Protein AF-A0A1G1WE30-F1 (afdb_monomer_lite)

Radius of gyration: 37.86 Å; chains: 1; bounding box: 96×53×121 Å

Secondary structure (DSSP, 8-state):
--------------------PPPP--------------PPPP------SS---TTS-TTSPPPGGG-S--HHHHHTHHHHHHHTT-GGGGGGGSTTHHHHHHHHHHHHHHHHHHHHS--S-HHHHHHHHHHHHHHHHHHHHHHHHHHHHHHHHHHHHHHHHHHHHHHHHHHHHHHHHHHHHHHHHHHH--

Organism: NCBI:txid1802597

Sequence (190 aa):
MPDENQPANPASAVPNLAPSTPPTGTAPPGGTNNPIAATPPPPTAVGGAQGNTSGQGSGAVVPEEVKGWSWGAFF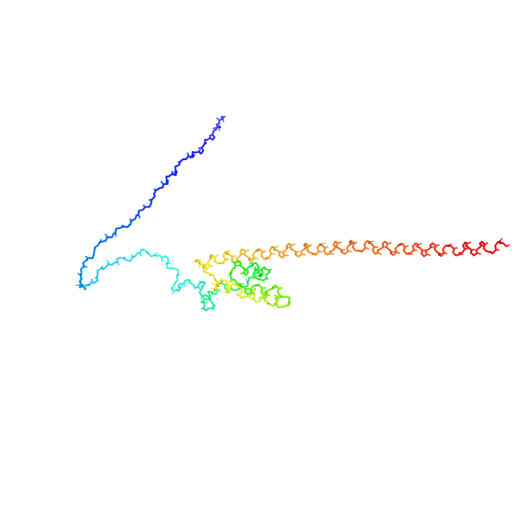LNWIWGIGNSVWVGLLALVPYVGFIMSIVLGIKGREWAWQAKHWESVEQFKKTQHKWDLWGIIVVLVLIPVTIAILIIIVIVAINPAQRIKEAQEREQQLEQQKEPSQVKFQFDE

Structure (mmCIF, N/CA/C/O backbone):
data_AF-A0A1G1WE30-F1
#
_entry.id   AF-A0A1G1WE30-F1
#
loop_
_atom_site.group_PDB
_atom_site.id
_atom_site.type_symbol
_atom_site.label_atom_id
_atom_site.label_alt_id
_atom_site.label_comp_id
_atom_site.label_asym_id
_atom_site.label_entity_id
_atom_site.label_seq_id
_atom_site.pdbx_PDB_ins_code
_atom_site.Cartn_x
_atom_site.Cartn_y
_atom_site.Cartn_z
_atom_site.occupancy
_atom_site.B_iso_or_equiv
_atom_site.auth_seq_id
_atom_site.auth_comp_id
_atom_site.auth_asym_id
_atom_site.auth_atom_id
_atom_site.pdbx_PDB_model_num
ATOM 1 N N . MET A 1 1 ? 41.633 41.175 17.913 1.00 49.69 1 MET A N 1
ATOM 2 C CA . MET A 1 1 ? 41.638 41.576 16.495 1.00 49.69 1 MET A CA 1
ATOM 3 C C . MET A 1 1 ? 40.242 41.322 15.952 1.00 49.69 1 MET A C 1
ATOM 5 O O . MET A 1 1 ? 39.818 40.174 16.034 1.00 49.69 1 MET A O 1
ATOM 9 N N . PRO A 1 2 ? 39.502 42.368 15.557 1.00 56.78 2 PRO A N 1
ATOM 10 C CA . PRO A 1 2 ? 38.210 42.256 14.891 1.00 56.78 2 PRO A CA 1
ATOM 11 C C . PRO A 1 2 ? 38.389 42.337 13.364 1.00 56.78 2 PRO A C 1
ATOM 13 O O . PRO A 1 2 ? 39.209 43.117 12.907 1.00 56.78 2 PRO A O 1
ATOM 16 N N . ASP A 1 3 ? 37.623 41.548 12.620 1.00 51.09 3 ASP A N 1
ATOM 17 C CA . ASP A 1 3 ? 37.300 41.703 11.188 1.00 51.09 3 ASP A CA 1
ATOM 18 C C . ASP A 1 3 ? 36.045 40.823 11.023 1.00 51.09 3 ASP A C 1
ATOM 20 O O . ASP A 1 3 ? 36.119 39.608 11.195 1.00 51.09 3 ASP A O 1
ATOM 24 N N . GLU A 1 4 ? 34.801 41.302 11.019 1.00 55.69 4 GLU A N 1
ATOM 25 C CA . GLU A 1 4 ? 34.129 42.321 10.201 1.00 55.69 4 GLU A CA 1
ATOM 26 C C . GLU A 1 4 ? 34.199 42.068 8.683 1.00 55.69 4 GLU A C 1
ATOM 28 O O . GLU A 1 4 ? 35.261 41.934 8.090 1.00 55.69 4 GLU A O 1
ATOM 33 N N . ASN A 1 5 ? 33.003 42.072 8.084 1.00 49.19 5 ASN A N 1
ATOM 34 C CA . ASN A 1 5 ? 32.673 42.173 6.662 1.00 49.19 5 ASN A CA 1
ATOM 35 C C . ASN A 1 5 ? 32.618 40.912 5.787 1.00 49.19 5 ASN A C 1
ATOM 37 O O . ASN A 1 5 ? 33.525 40.547 5.045 1.00 49.19 5 ASN A O 1
ATOM 41 N N . GLN A 1 6 ? 31.391 40.393 5.725 1.00 53.28 6 GLN A N 1
ATOM 42 C CA . GLN A 1 6 ? 30.741 39.974 4.485 1.00 53.28 6 GLN A CA 1
ATOM 43 C C . GLN A 1 6 ? 30.800 41.077 3.407 1.00 53.28 6 GLN A C 1
ATOM 45 O O . GLN A 1 6 ? 30.529 42.238 3.712 1.00 53.28 6 GLN A O 1
ATOM 50 N N . PRO A 1 7 ? 31.004 40.711 2.129 1.00 55.34 7 PRO A N 1
ATOM 51 C CA . PRO A 1 7 ? 30.379 41.465 1.048 1.00 55.34 7 PRO A CA 1
ATOM 52 C C . PRO A 1 7 ? 29.528 40.597 0.105 1.00 55.34 7 PRO A C 1
ATOM 54 O O . PRO A 1 7 ? 29.947 39.566 -0.410 1.00 55.34 7 PRO A O 1
ATOM 57 N N . ALA A 1 8 ? 28.299 41.082 -0.076 1.00 46.09 8 ALA A N 1
ATOM 58 C CA . ALA A 1 8 ? 27.585 41.303 -1.333 1.00 46.09 8 ALA A CA 1
ATOM 59 C C . ALA A 1 8 ? 27.737 40.306 -2.504 1.00 46.09 8 ALA A C 1
ATOM 61 O O . ALA A 1 8 ? 28.745 40.231 -3.199 1.00 46.09 8 ALA A O 1
ATOM 62 N N . ASN A 1 9 ? 26.599 39.684 -2.805 1.00 46.22 9 ASN A N 1
ATOM 63 C CA . ASN A 1 9 ? 26.192 39.157 -4.104 1.00 46.22 9 ASN A CA 1
ATOM 64 C C . ASN A 1 9 ? 25.980 40.305 -5.120 1.00 46.22 9 ASN A C 1
ATOM 66 O O . ASN A 1 9 ? 25.176 41.197 -4.830 1.00 46.22 9 ASN A O 1
ATOM 70 N N . PRO A 1 10 ? 26.610 40.292 -6.309 1.00 51.38 10 PRO A N 1
ATOM 71 C CA . PRO A 1 10 ? 26.196 41.136 -7.416 1.00 51.38 10 PRO A CA 1
ATOM 72 C C . PRO A 1 10 ? 25.234 40.387 -8.349 1.00 51.38 10 PRO A C 1
ATOM 74 O O . PRO A 1 10 ? 25.603 39.472 -9.085 1.00 51.38 10 PRO A O 1
ATOM 77 N N . ALA A 1 11 ? 23.990 40.860 -8.379 1.00 39.12 11 ALA A N 1
ATOM 78 C CA . ALA A 1 11 ? 23.148 40.738 -9.558 1.00 39.12 11 ALA A CA 1
ATOM 79 C C . ALA A 1 11 ? 23.849 41.397 -10.758 1.00 39.12 11 ALA A C 1
ATOM 81 O O . ALA A 1 11 ? 24.334 42.520 -10.618 1.00 39.12 11 ALA A O 1
ATOM 82 N N . SER A 1 12 ? 23.858 40.731 -11.920 1.00 38.88 12 SER A N 1
ATOM 83 C CA . SER A 1 12 ? 23.620 41.295 -13.268 1.00 38.88 12 SER A CA 1
ATOM 84 C C . SER A 1 12 ? 24.231 40.409 -14.355 1.00 38.88 12 SER A C 1
ATOM 86 O O . SER A 1 12 ? 25.433 40.178 -14.343 1.00 38.88 12 SER A O 1
ATOM 88 N N . ALA A 1 13 ? 23.395 39.984 -15.310 1.00 40.72 13 ALA A N 1
ATOM 89 C CA . ALA A 1 13 ? 23.650 39.951 -16.762 1.00 40.72 13 ALA A CA 1
ATOM 90 C C . ALA A 1 13 ? 22.966 38.743 -17.423 1.00 40.72 13 ALA A C 1
ATOM 92 O O . ALA A 1 13 ? 23.570 37.705 -17.675 1.00 40.72 13 ALA A O 1
ATOM 93 N N . VAL A 1 14 ? 21.687 38.919 -17.748 1.00 53.03 14 VAL A N 1
ATOM 94 C CA . VAL A 1 14 ? 21.029 38.180 -18.830 1.00 53.03 14 VAL A CA 1
ATOM 95 C C . VAL A 1 14 ? 21.075 39.081 -20.065 1.00 53.03 14 VAL A C 1
ATOM 97 O O . VAL A 1 14 ? 20.672 40.240 -19.954 1.00 53.03 14 VAL A O 1
ATOM 100 N N . PRO A 1 15 ? 21.496 38.581 -21.236 1.00 51.88 15 PRO A N 1
ATOM 101 C CA . PRO A 1 15 ? 21.022 39.124 -22.503 1.00 51.88 15 PRO A CA 1
ATOM 102 C C . PRO A 1 15 ? 20.099 38.121 -23.202 1.00 51.88 15 PRO A C 1
ATOM 104 O O . PRO A 1 15 ? 20.454 36.973 -23.452 1.00 51.88 15 PRO A O 1
ATOM 107 N N . ASN A 1 16 ? 18.895 38.599 -23.496 1.00 44.53 16 ASN A N 1
ATOM 108 C CA . ASN A 1 16 ? 17.895 37.994 -24.370 1.00 44.53 16 ASN A CA 1
ATOM 109 C C . ASN A 1 16 ? 18.149 38.411 -25.841 1.00 44.53 16 ASN A C 1
ATOM 111 O O . ASN A 1 16 ? 18.900 39.360 -26.067 1.00 44.53 16 ASN A O 1
ATOM 115 N N . LEU A 1 17 ? 17.381 37.816 -26.773 1.00 34.53 17 LEU A N 1
ATOM 116 C CA . LEU A 1 17 ? 17.154 38.159 -28.201 1.00 34.53 17 LEU A CA 1
ATOM 117 C C . LEU A 1 17 ? 18.109 37.461 -29.198 1.00 34.53 17 LEU A C 1
ATOM 119 O O . LEU A 1 17 ? 19.316 37.545 -29.039 1.00 34.53 17 LEU A O 1
ATOM 123 N N . ALA A 1 18 ? 17.714 36.826 -30.307 1.00 48.06 18 ALA A N 1
ATOM 124 C CA . ALA A 1 18 ? 16.450 36.433 -30.951 1.00 48.06 18 ALA A CA 1
ATOM 125 C C . ALA A 1 18 ? 16.842 35.537 -32.187 1.00 48.06 18 ALA A C 1
ATOM 127 O O . ALA A 1 18 ? 18.030 35.261 -32.357 1.00 48.06 18 ALA A O 1
ATOM 128 N N . PRO A 1 19 ? 15.912 35.051 -33.041 1.00 48.97 19 PRO A N 1
ATOM 129 C CA . PRO A 1 19 ? 16.082 33.860 -33.889 1.00 48.97 19 PRO A CA 1
ATOM 130 C C . PRO A 1 19 ? 16.682 34.146 -35.278 1.00 48.97 19 PRO A C 1
ATOM 132 O O . PRO A 1 19 ? 16.444 35.205 -35.855 1.00 48.97 19 PRO A O 1
ATOM 135 N N . SER A 1 20 ? 17.376 33.168 -35.870 1.00 42.25 20 SER A N 1
ATOM 136 C CA . SER A 1 20 ? 17.811 33.205 -37.273 1.00 42.25 20 SER A CA 1
ATOM 137 C C . SER A 1 20 ? 17.013 32.225 -38.146 1.00 42.25 20 SER A C 1
ATOM 139 O O . SER A 1 20 ? 16.908 31.031 -37.876 1.00 42.25 20 SER A O 1
ATOM 141 N N . THR A 1 21 ? 16.411 32.793 -39.188 1.00 42.59 21 THR A N 1
ATOM 142 C CA . THR A 1 21 ? 15.676 32.186 -40.307 1.00 42.59 21 THR A CA 1
ATOM 143 C C . THR A 1 21 ? 16.620 31.567 -41.365 1.00 42.59 21 THR A C 1
ATOM 145 O O . THR A 1 21 ? 17.837 31.742 -41.269 1.00 42.59 21 THR A O 1
ATOM 148 N N . PRO A 1 22 ? 16.097 30.811 -42.360 1.00 49.59 22 PRO A N 1
ATOM 149 C CA . PRO A 1 22 ? 16.873 29.886 -43.194 1.00 49.59 22 PRO A CA 1
ATOM 150 C C . PRO A 1 22 ? 17.348 30.511 -44.521 1.00 49.59 22 PRO A C 1
ATOM 152 O O . PRO A 1 22 ? 16.730 31.466 -44.994 1.00 49.59 22 PRO A O 1
ATOM 155 N N . PRO A 1 23 ? 18.353 29.928 -45.204 1.00 52.38 23 PRO A N 1
ATOM 156 C CA . PRO A 1 23 ? 18.589 30.200 -46.617 1.00 52.38 23 PRO A CA 1
ATOM 157 C C . PRO A 1 23 ? 17.986 29.120 -47.537 1.00 52.38 23 PRO A C 1
ATOM 159 O O . PRO A 1 23 ? 18.214 27.921 -47.377 1.00 52.38 23 PRO A O 1
ATOM 162 N N . THR A 1 24 ? 17.240 29.594 -48.536 1.00 35.09 24 THR A N 1
ATOM 163 C CA . THR A 1 24 ? 16.790 28.880 -49.742 1.00 35.09 24 THR A CA 1
ATOM 164 C C . THR A 1 24 ? 17.835 29.023 -50.856 1.00 35.09 24 THR A C 1
ATOM 166 O O . THR A 1 24 ? 18.375 30.109 -51.045 1.00 35.09 24 THR A O 1
ATOM 169 N N . GLY A 1 25 ? 18.018 27.963 -51.654 1.00 30.59 25 GLY A N 1
ATOM 170 C CA . GLY A 1 25 ? 18.814 27.931 -52.895 1.00 30.59 25 GLY A CA 1
ATOM 171 C C . GLY A 1 25 ? 20.186 27.295 -52.656 1.00 30.59 25 GLY A C 1
ATOM 172 O O . GLY A 1 25 ? 20.895 27.689 -51.746 1.00 30.59 25 GLY A O 1
ATOM 173 N N . THR A 1 26 ? 20.647 26.275 -53.376 1.00 33.12 26 THR A N 1
ATOM 174 C CA . THR A 1 26 ? 20.517 25.997 -54.813 1.00 33.12 26 THR A CA 1
ATOM 175 C C . THR A 1 26 ? 21.025 24.566 -55.050 1.00 33.12 26 THR A C 1
ATOM 177 O O . THR A 1 26 ? 22.031 24.175 -54.464 1.00 33.12 26 THR A O 1
ATOM 180 N N . ALA A 1 27 ? 20.354 23.786 -55.900 1.00 36.56 27 ALA A N 1
ATOM 181 C CA . ALA A 1 27 ? 20.846 22.490 -56.380 1.00 36.56 27 ALA A CA 1
ATOM 182 C C . ALA A 1 27 ? 21.929 22.661 -57.467 1.00 36.56 27 ALA A C 1
ATOM 184 O O . ALA A 1 27 ? 21.880 23.638 -58.217 1.00 36.56 27 ALA A O 1
ATOM 185 N N . PRO A 1 28 ? 22.854 21.693 -57.609 1.00 48.25 28 PRO A N 1
ATOM 186 C CA . PRO A 1 28 ? 23.215 21.191 -58.941 1.00 48.25 28 PRO A CA 1
ATOM 187 C C . PRO A 1 28 ? 23.350 19.645 -59.003 1.00 48.25 28 PRO A C 1
ATOM 189 O O . PRO A 1 28 ? 23.276 18.975 -57.972 1.00 48.25 28 PRO A O 1
ATOM 192 N N . PRO A 1 29 ? 23.467 19.059 -60.214 1.00 45.44 29 PRO A N 1
ATOM 193 C CA . PRO A 1 29 ? 23.069 17.680 -60.500 1.00 45.44 29 PRO A CA 1
ATOM 194 C C . PRO A 1 29 ? 24.234 16.680 -60.551 1.00 45.44 29 PRO A C 1
ATOM 196 O O . PRO A 1 29 ? 25.374 17.052 -60.802 1.00 45.44 29 PRO A O 1
ATOM 199 N N . GLY A 1 30 ? 23.887 15.389 -60.489 1.00 30.25 30 GLY A N 1
ATOM 200 C CA . GLY A 1 30 ? 24.631 14.323 -61.173 1.00 30.25 30 GLY A CA 1
ATOM 201 C C . GLY A 1 30 ? 25.736 13.658 -60.353 1.00 30.25 30 GLY A C 1
ATOM 202 O O . GLY A 1 30 ? 26.576 14.318 -59.758 1.00 30.25 30 GLY A O 1
ATOM 203 N N . GLY A 1 31 ? 25.703 12.324 -60.311 1.00 34.09 31 GLY A N 1
ATOM 204 C CA . GLY A 1 31 ? 26.545 11.492 -59.452 1.00 34.09 31 GLY A CA 1
ATOM 205 C C . GLY A 1 31 ? 27.959 11.228 -59.971 1.00 34.09 31 GLY A C 1
ATOM 206 O O . GLY A 1 31 ? 28.259 11.519 -61.119 1.00 34.09 31 GLY A O 1
ATOM 207 N N . THR A 1 32 ? 28.788 10.636 -59.100 1.00 34.97 32 THR A N 1
ATOM 208 C CA . THR A 1 32 ? 29.516 9.356 -59.282 1.00 34.97 32 THR A CA 1
ATOM 209 C C . THR A 1 32 ? 30.407 9.075 -58.053 1.00 34.97 32 THR A C 1
ATOM 211 O O . THR A 1 32 ? 31.310 9.844 -57.756 1.00 34.97 32 THR A O 1
ATOM 214 N N . ASN A 1 33 ? 30.128 7.967 -57.356 1.00 39.97 33 ASN A N 1
ATOM 215 C CA . ASN A 1 33 ? 31.036 6.960 -56.765 1.00 39.97 33 ASN A CA 1
ATOM 216 C C . ASN A 1 33 ? 32.385 7.376 -56.112 1.00 39.97 33 ASN A C 1
ATOM 218 O O . ASN A 1 33 ? 33.366 7.551 -56.829 1.00 39.97 33 ASN A O 1
ATOM 222 N N . ASN A 1 34 ? 32.477 7.359 -54.766 1.00 44.12 34 ASN A N 1
ATOM 223 C CA . ASN A 1 34 ? 33.332 6.463 -53.932 1.00 44.12 34 ASN A CA 1
ATOM 224 C C . ASN A 1 34 ? 33.546 6.979 -52.480 1.00 44.12 34 ASN A C 1
ATOM 226 O O . ASN A 1 34 ? 33.432 8.179 -52.239 1.00 44.12 34 ASN A O 1
ATOM 230 N N . PRO A 1 35 ? 33.838 6.093 -51.496 1.00 48.47 35 PRO A N 1
ATOM 231 C CA . PRO A 1 35 ? 33.763 6.398 -50.066 1.00 48.47 35 PRO A CA 1
ATOM 232 C C . PRO A 1 35 ? 35.094 6.932 -49.512 1.00 48.47 35 PRO A C 1
ATOM 234 O O . PRO A 1 35 ? 36.126 6.273 -49.625 1.00 48.47 35 PRO A O 1
ATOM 237 N N . ILE A 1 36 ? 35.076 8.099 -48.860 1.00 41.09 36 ILE A N 1
ATOM 238 C CA . ILE A 1 36 ? 36.234 8.646 -48.138 1.00 41.09 36 ILE A CA 1
ATOM 239 C C . ILE A 1 36 ? 35.800 9.024 -46.718 1.00 41.09 36 ILE A C 1
ATOM 241 O O . ILE A 1 36 ? 35.094 10.002 -46.502 1.00 41.09 36 ILE A O 1
ATOM 245 N N . ALA A 1 37 ? 36.210 8.168 -45.779 1.00 43.91 37 ALA A N 1
ATOM 246 C CA . ALA A 1 37 ? 36.494 8.420 -44.367 1.00 43.91 37 ALA A CA 1
ATOM 247 C C . ALA A 1 37 ? 35.715 9.556 -43.666 1.00 43.91 37 ALA A C 1
ATOM 249 O O . ALA A 1 37 ? 36.236 10.651 -43.462 1.00 43.91 37 ALA A O 1
ATOM 250 N N . ALA A 1 38 ? 34.515 9.243 -43.169 1.00 44.06 38 ALA A N 1
ATOM 251 C CA . ALA A 1 38 ? 33.970 9.937 -42.008 1.00 44.06 38 ALA A CA 1
ATOM 252 C C . ALA A 1 38 ? 34.582 9.300 -40.753 1.00 44.06 38 ALA A C 1
ATOM 254 O O . ALA A 1 38 ? 34.331 8.134 -40.445 1.00 44.06 38 ALA A O 1
ATOM 255 N N . THR A 1 39 ? 35.423 10.047 -40.044 1.00 44.53 39 THR A N 1
ATOM 256 C CA . THR A 1 39 ? 35.847 9.707 -38.682 1.00 44.53 39 THR A CA 1
ATOM 257 C C . THR A 1 39 ? 34.612 9.459 -37.810 1.00 44.53 39 THR A C 1
ATOM 259 O O . THR A 1 39 ? 33.710 10.303 -37.821 1.00 44.53 39 THR A O 1
ATOM 262 N N . PRO A 1 40 ? 34.530 8.345 -37.059 1.00 54.94 40 PRO A N 1
ATOM 263 C CA . PRO A 1 40 ? 33.407 8.127 -36.161 1.00 54.94 40 PRO A CA 1
ATOM 264 C C . PRO A 1 40 ? 33.403 9.201 -35.057 1.00 54.94 40 PRO A C 1
ATOM 266 O O . PRO A 1 40 ? 34.476 9.576 -34.573 1.00 54.94 40 PRO A O 1
ATOM 269 N N . PRO A 1 41 ? 32.226 9.710 -34.645 1.00 61.75 41 PRO A N 1
ATOM 270 C CA . PRO A 1 41 ? 32.118 10.547 -33.455 1.00 61.75 41 PRO A CA 1
ATOM 271 C C . PRO A 1 41 ? 32.636 9.785 -32.216 1.00 61.75 41 PRO A C 1
ATOM 273 O O . PRO A 1 41 ? 32.616 8.550 -32.204 1.00 61.75 41 PRO A O 1
ATOM 276 N N . PRO A 1 42 ? 33.118 10.494 -31.175 1.00 54.00 42 PRO A N 1
ATOM 277 C CA . PRO A 1 42 ? 33.690 9.879 -29.977 1.00 54.00 42 PRO A CA 1
ATOM 278 C C . PRO A 1 42 ? 32.700 8.895 -29.330 1.00 54.00 42 PRO A C 1
ATOM 280 O O . PRO A 1 42 ? 31.486 9.092 -29.445 1.00 54.00 42 PRO A O 1
ATOM 283 N N . PRO A 1 43 ? 33.188 7.836 -28.653 1.00 50.66 43 PRO A N 1
ATOM 284 C CA . PRO A 1 43 ? 32.352 6.748 -28.167 1.00 50.66 43 PRO A CA 1
ATOM 285 C C . PRO A 1 43 ? 31.352 7.279 -27.140 1.00 50.66 43 PRO A C 1
ATOM 287 O O . PRO A 1 43 ? 31.671 7.493 -25.972 1.00 50.66 43 PRO A O 1
ATOM 290 N N . THR A 1 44 ? 30.120 7.493 -27.593 1.00 47.56 44 THR A N 1
ATOM 291 C CA . THR A 1 44 ? 28.972 7.663 -26.711 1.00 47.56 44 THR A CA 1
ATOM 292 C C . THR A 1 44 ? 28.810 6.339 -25.981 1.00 47.56 44 THR A C 1
ATOM 294 O O . THR A 1 44 ? 28.574 5.318 -26.619 1.00 47.56 44 THR A O 1
ATOM 297 N N . ALA A 1 45 ? 29.070 6.378 -24.672 1.00 47.62 45 ALA A N 1
ATOM 298 C CA . ALA A 1 45 ? 28.897 5.329 -23.674 1.00 47.62 45 ALA A CA 1
ATOM 299 C C . ALA A 1 45 ? 28.363 3.994 -24.224 1.00 47.62 45 ALA A C 1
ATOM 301 O O . ALA A 1 45 ? 27.157 3.788 -24.354 1.00 47.62 45 ALA A O 1
ATOM 302 N N . VAL A 1 46 ? 29.280 3.064 -24.498 1.00 45.56 46 VAL A N 1
ATOM 303 C CA . VAL A 1 46 ? 28.944 1.659 -24.746 1.00 45.56 46 VAL A CA 1
ATOM 304 C C . VAL A 1 46 ? 28.527 1.040 -23.411 1.00 45.56 46 VAL A C 1
ATOM 306 O O . VAL A 1 46 ? 29.311 0.394 -22.722 1.00 45.56 46 VAL A O 1
ATOM 309 N N . GLY A 1 47 ? 27.282 1.284 -23.016 1.00 43.25 47 GLY A N 1
ATOM 310 C CA . GLY A 1 47 ? 26.590 0.528 -21.983 1.00 43.25 47 GLY A CA 1
ATOM 311 C C . GLY A 1 47 ? 25.921 -0.690 -22.609 1.00 43.25 47 GLY A C 1
ATOM 312 O O . GLY A 1 47 ? 24.734 -0.632 -22.888 1.00 43.25 47 GLY A O 1
ATOM 313 N N . GLY A 1 48 ? 26.686 -1.766 -22.827 1.00 40.41 48 GLY A N 1
ATOM 314 C CA . GLY A 1 48 ? 26.182 -3.109 -23.150 1.00 40.41 48 GLY A CA 1
ATOM 315 C C . GLY A 1 48 ? 25.561 -3.281 -24.545 1.00 40.41 48 GLY A C 1
ATOM 316 O O . GLY A 1 48 ? 24.730 -2.507 -24.996 1.00 40.41 48 GLY A O 1
ATOM 317 N N . ALA A 1 49 ? 25.925 -4.354 -25.244 1.00 44.44 49 ALA A N 1
ATOM 318 C CA . ALA A 1 49 ? 25.485 -4.666 -26.610 1.00 44.44 49 ALA A CA 1
ATOM 319 C C . ALA A 1 49 ? 23.999 -5.099 -26.752 1.00 44.44 49 ALA A C 1
ATOM 321 O O . ALA A 1 49 ? 23.639 -5.797 -27.696 1.00 44.44 49 ALA A O 1
ATOM 322 N N . GLN A 1 50 ? 23.124 -4.666 -25.843 1.00 54.28 50 GLN A N 1
ATOM 323 C CA . GLN A 1 50 ? 21.668 -4.671 -25.984 1.00 54.28 50 GLN A CA 1
ATOM 324 C C . GLN A 1 50 ? 21.176 -3.311 -25.490 1.00 54.28 50 GLN A C 1
ATOM 326 O O . GLN A 1 50 ? 21.311 -2.992 -24.312 1.00 54.28 50 GLN A O 1
ATOM 331 N N . GLY A 1 51 ? 20.658 -2.487 -26.402 1.00 73.56 51 GLY A N 1
ATOM 332 C CA . GLY A 1 51 ? 20.151 -1.159 -26.064 1.00 73.56 51 GLY A CA 1
ATOM 333 C C . GLY A 1 51 ? 19.071 -1.205 -24.979 1.00 73.56 51 GLY A C 1
ATOM 334 O O . GLY A 1 51 ? 18.417 -2.224 -24.766 1.00 73.56 51 GLY A O 1
ATOM 335 N N . ASN A 1 52 ? 18.882 -0.082 -24.292 1.00 86.44 52 ASN A N 1
ATOM 336 C CA . ASN A 1 52 ? 17.875 0.072 -23.250 1.00 86.44 52 ASN A CA 1
ATOM 337 C C . ASN A 1 52 ? 16.470 -0.331 -23.744 1.00 86.44 52 ASN A C 1
ATOM 339 O O . ASN A 1 52 ? 15.931 0.265 -24.676 1.00 86.44 52 ASN A O 1
ATOM 343 N N . THR A 1 53 ? 15.884 -1.343 -23.104 1.00 91.62 53 THR A N 1
ATOM 344 C CA . THR A 1 53 ? 14.600 -1.943 -23.497 1.00 91.62 53 THR A CA 1
ATOM 345 C C . THR A 1 53 ? 13.393 -1.357 -22.770 1.00 91.62 53 THR A C 1
ATOM 347 O O . THR A 1 53 ? 12.259 -1.756 -23.028 1.00 91.62 53 THR A O 1
ATOM 350 N N . SER A 1 54 ? 13.605 -0.427 -21.839 1.00 92.06 54 SER A N 1
ATOM 351 C CA . SER A 1 54 ? 12.513 0.159 -21.066 1.00 92.06 54 SER A CA 1
ATOM 352 C C . SER A 1 54 ? 11.513 0.915 -21.946 1.00 92.06 54 SER A C 1
ATOM 354 O O . SER A 1 54 ? 11.878 1.568 -22.927 1.00 92.06 54 SER A O 1
ATOM 356 N N . GLY A 1 55 ? 10.232 0.836 -21.588 1.00 91.62 55 GLY A N 1
ATOM 357 C CA . GLY A 1 55 ? 9.152 1.516 -22.305 1.00 91.62 55 GLY A CA 1
ATOM 358 C C . GLY A 1 55 ? 8.753 0.882 -23.642 1.00 91.62 55 GLY A C 1
ATOM 359 O O . GLY A 1 55 ? 7.905 1.437 -24.333 1.00 91.62 55 GLY A O 1
ATOM 360 N N . GLN A 1 56 ? 9.315 -0.272 -24.021 1.00 92.19 56 GLN A N 1
ATOM 361 C CA . GLN A 1 56 ? 8.969 -0.975 -25.269 1.00 92.19 56 GLN A CA 1
ATOM 362 C C . GLN A 1 56 ? 7.696 -1.844 -25.151 1.00 92.19 56 GLN A C 1
ATOM 364 O O . GLN A 1 56 ? 7.405 -2.659 -26.027 1.00 92.19 56 GLN A O 1
ATOM 369 N N . GLY A 1 57 ? 6.920 -1.685 -24.074 1.00 90.88 57 GLY A N 1
ATOM 370 C CA . GLY A 1 57 ? 5.691 -2.436 -23.829 1.00 90.88 57 GLY A CA 1
ATOM 371 C C . GLY A 1 57 ? 5.930 -3.850 -23.293 1.00 90.88 57 GLY A C 1
ATOM 372 O O . GLY A 1 57 ? 7.028 -4.212 -22.873 1.00 90.88 57 GLY A O 1
ATOM 373 N N . SER A 1 58 ? 4.881 -4.677 -23.288 1.00 87.00 58 SER A N 1
ATOM 374 C CA . SER A 1 58 ? 4.879 -5.995 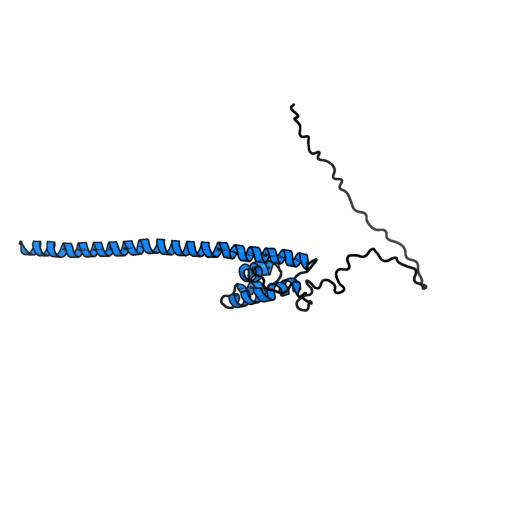-22.627 1.00 87.00 58 SER A CA 1
ATOM 375 C C . SER A 1 58 ? 5.860 -7.017 -23.216 1.00 87.00 58 SER A C 1
ATOM 377 O O . SER A 1 58 ? 6.182 -7.999 -22.552 1.00 87.00 58 SER A O 1
ATOM 379 N N . GLY A 1 59 ? 6.324 -6.800 -24.450 1.00 87.31 59 GLY A N 1
ATOM 380 C CA . GLY A 1 59 ? 7.329 -7.632 -25.117 1.00 87.31 59 GLY A CA 1
ATOM 381 C C . GLY A 1 59 ? 8.777 -7.243 -24.806 1.00 87.31 59 GLY A C 1
ATOM 382 O O . GLY A 1 59 ? 9.691 -7.906 -25.289 1.00 87.31 59 GLY A O 1
ATOM 383 N N . ALA A 1 60 ? 9.004 -6.181 -24.025 1.00 88.50 60 ALA A N 1
ATOM 384 C CA . ALA A 1 60 ? 10.351 -5.733 -23.709 1.00 88.50 60 ALA A CA 1
ATOM 385 C C . ALA A 1 60 ? 11.109 -6.777 -22.881 1.00 88.50 60 ALA A C 1
ATOM 387 O O . ALA A 1 60 ? 10.586 -7.318 -21.899 1.00 88.50 60 ALA A O 1
ATOM 388 N N . VAL A 1 61 ? 12.374 -7.002 -23.234 1.00 90.31 61 VAL A N 1
ATOM 389 C CA . VAL A 1 61 ? 13.281 -7.835 -22.439 1.00 90.31 61 VAL A CA 1
ATOM 390 C C . VAL A 1 61 ? 13.546 -7.128 -21.113 1.00 90.31 61 VAL A C 1
ATOM 392 O O . VAL A 1 61 ? 14.099 -6.031 -21.096 1.00 90.31 61 VAL A O 1
ATOM 395 N N . VAL A 1 62 ? 13.144 -7.739 -19.999 1.00 92.00 62 VAL A N 1
ATOM 396 C CA . VAL A 1 62 ? 13.342 -7.178 -18.655 1.00 92.00 62 VAL A CA 1
ATOM 397 C C . VAL A 1 62 ? 14.652 -7.713 -18.069 1.00 92.00 62 VAL A C 1
ATOM 399 O O . VAL A 1 62 ? 14.754 -8.931 -17.879 1.00 92.00 62 VAL A O 1
ATOM 402 N N . PRO A 1 63 ? 15.634 -6.847 -17.748 1.00 91.25 63 PRO A N 1
ATOM 403 C CA . PRO A 1 63 ? 16.865 -7.263 -17.082 1.00 91.25 63 PRO A CA 1
ATOM 404 C C . PRO A 1 63 ? 16.568 -7.959 -15.751 1.00 91.25 63 PRO A C 1
ATOM 406 O O . PRO A 1 63 ? 15.678 -7.539 -15.011 1.00 91.25 63 PRO A O 1
ATOM 409 N N . GLU A 1 64 ? 17.324 -9.000 -15.403 1.00 91.62 64 GLU A N 1
ATOM 410 C CA . GLU A 1 64 ? 17.094 -9.736 -14.150 1.00 91.62 64 GLU A CA 1
ATOM 411 C C . GLU A 1 64 ? 17.242 -8.851 -12.907 1.00 91.62 64 GLU A C 1
ATOM 413 O O . GLU A 1 64 ? 16.501 -9.014 -11.945 1.00 91.62 64 GLU A O 1
ATOM 418 N N . GLU A 1 65 ? 18.106 -7.836 -12.965 1.00 90.94 65 GLU A N 1
ATOM 419 C CA . GLU A 1 65 ? 18.319 -6.867 -11.884 1.00 90.94 65 GLU A CA 1
ATOM 420 C C . GLU A 1 65 ? 17.106 -5.981 -11.560 1.00 90.94 65 GLU A C 1
ATOM 422 O O . GLU A 1 65 ? 17.069 -5.339 -10.507 1.00 90.94 65 GLU A O 1
ATOM 427 N N . VAL A 1 66 ? 16.148 -5.887 -12.486 1.00 91.31 66 VAL A N 1
ATOM 428 C CA . VAL A 1 66 ? 14.908 -5.114 -12.327 1.00 91.31 66 VAL A CA 1
ATOM 429 C C . VAL A 1 66 ? 13.832 -5.951 -11.633 1.00 91.31 66 VAL A C 1
ATOM 431 O O . VAL A 1 66 ? 12.959 -5.404 -10.951 1.00 91.31 66 VAL A O 1
ATOM 434 N N . LYS A 1 67 ? 13.906 -7.277 -11.771 1.00 92.88 67 LYS A N 1
ATOM 435 C CA . LYS A 1 67 ? 12.934 -8.207 -11.200 1.00 92.88 67 LYS A CA 1
ATOM 436 C C . LYS A 1 67 ? 13.030 -8.234 -9.675 1.00 92.88 67 LYS A C 1
ATOM 438 O O . LYS A 1 67 ? 14.038 -7.871 -9.068 1.00 92.88 67 LYS A O 1
ATOM 443 N N . GLY A 1 68 ? 11.948 -8.679 -9.051 1.00 93.94 68 GLY A N 1
ATOM 444 C CA . GLY A 1 68 ? 11.857 -8.850 -7.608 1.00 93.94 68 GLY A CA 1
ATOM 445 C C . GLY A 1 68 ? 10.722 -8.052 -6.987 1.00 93.94 68 GLY A C 1
ATOM 446 O O . GLY A 1 68 ? 10.017 -7.292 -7.651 1.00 93.94 68 GLY A O 1
ATOM 447 N N . TRP A 1 69 ? 10.564 -8.255 -5.684 1.00 96.94 69 TRP A N 1
ATOM 448 C CA . TRP A 1 69 ? 9.441 -7.723 -4.930 1.00 96.94 69 TRP A CA 1
ATOM 449 C C . TRP A 1 69 ? 9.458 -6.191 -4.841 1.00 96.94 69 TRP A C 1
ATOM 451 O O . TRP A 1 69 ? 10.496 -5.603 -4.531 1.00 96.94 69 TRP A O 1
ATOM 461 N N . SER A 1 70 ? 8.303 -5.551 -5.050 1.00 97.38 70 SER A N 1
ATOM 462 C CA . SER A 1 70 ? 8.087 -4.131 -4.758 1.00 97.38 70 SER A CA 1
ATOM 463 C C . SER A 1 70 ? 7.097 -3.933 -3.617 1.00 97.38 70 SER A C 1
ATOM 465 O O . SER A 1 70 ? 5.892 -4.152 -3.747 1.00 97.38 70 SER A O 1
ATOM 467 N N . TRP A 1 71 ? 7.617 -3.413 -2.510 1.00 97.50 71 TRP A N 1
ATOM 468 C CA . TRP A 1 71 ? 6.820 -2.954 -1.378 1.00 97.50 71 TRP A CA 1
ATOM 469 C C . TRP A 1 71 ? 5.956 -1.747 -1.742 1.00 97.50 71 TRP A C 1
ATOM 471 O O . TRP A 1 71 ? 4.824 -1.641 -1.274 1.00 97.50 71 TRP A O 1
ATOM 481 N N . GLY A 1 72 ? 6.458 -0.871 -2.617 1.00 96.12 72 GLY A N 1
ATOM 482 C CA . GLY A 1 72 ? 5.704 0.268 -3.130 1.00 96.12 72 GLY A CA 1
ATOM 483 C C . GLY A 1 72 ? 4.488 -0.177 -3.939 1.00 96.12 72 GLY A C 1
ATOM 484 O O . GLY A 1 72 ? 3.378 0.271 -3.670 1.00 96.12 72 GLY A O 1
ATOM 485 N N . ALA A 1 73 ? 4.667 -1.110 -4.875 1.00 96.56 73 ALA A N 1
ATOM 486 C CA . ALA A 1 73 ? 3.575 -1.631 -5.694 1.00 96.56 73 ALA A CA 1
ATOM 487 C C . ALA A 1 73 ? 2.553 -2.442 -4.879 1.00 96.56 73 ALA A C 1
ATOM 489 O O . ALA A 1 73 ? 1.360 -2.387 -5.162 1.00 96.56 73 ALA A O 1
ATOM 490 N N . PHE A 1 74 ? 2.997 -3.167 -3.849 1.00 97.12 74 PHE A N 1
ATOM 491 C CA . PHE A 1 74 ? 2.108 -3.924 -2.970 1.00 97.12 74 PHE A CA 1
ATOM 492 C C . PHE A 1 74 ? 1.226 -3.000 -2.109 1.00 97.12 74 PHE A C 1
ATOM 494 O O . PHE A 1 74 ? -0.005 -3.074 -2.172 1.00 97.12 74 PHE A O 1
ATOM 501 N N . PHE A 1 75 ? 1.843 -2.092 -1.342 1.00 95.75 75 PHE A N 1
ATOM 502 C CA . PHE A 1 75 ? 1.140 -1.256 -0.362 1.00 95.75 75 PHE A CA 1
ATOM 503 C C . PHE A 1 75 ? 0.503 0.001 -0.957 1.00 95.75 75 PHE A C 1
ATOM 505 O O . PHE A 1 75 ? -0.574 0.404 -0.529 1.00 95.75 75 PHE A O 1
ATOM 512 N N . LEU A 1 76 ? 1.143 0.614 -1.955 1.00 95.00 76 LEU A N 1
ATOM 513 C CA . LEU A 1 76 ? 0.695 1.852 -2.601 1.00 95.00 76 LEU A CA 1
ATOM 514 C C . LEU A 1 76 ? 0.180 1.589 -4.022 1.00 95.00 76 LEU A C 1
ATOM 516 O O . LEU A 1 76 ? 0.274 2.461 -4.875 1.00 95.00 76 LEU A O 1
ATOM 520 N N . ASN A 1 77 ? -0.352 0.394 -4.275 1.00 95.44 77 ASN A N 1
ATOM 521 C CA . ASN A 1 77 ? -0.791 -0.136 -5.573 1.00 95.44 77 ASN A CA 1
ATOM 522 C C . ASN A 1 77 ? -1.349 0.889 -6.581 1.00 95.44 77 ASN A C 1
ATOM 524 O O . ASN A 1 77 ? -0.793 1.016 -7.673 1.00 95.44 77 ASN A O 1
ATOM 528 N N . TRP A 1 78 ? -2.398 1.645 -6.247 1.00 92.88 78 TRP A N 1
ATOM 529 C CA . TRP A 1 78 ? -2.986 2.618 -7.176 1.00 92.88 78 TRP A CA 1
ATOM 530 C C . TRP A 1 78 ? -2.112 3.872 -7.380 1.00 92.88 78 TRP A C 1
ATOM 532 O O . TRP A 1 78 ? -1.934 4.311 -8.516 1.00 92.88 78 TRP A O 1
ATOM 542 N N . ILE A 1 79 ? -1.503 4.417 -6.317 1.00 95.44 79 ILE A N 1
ATOM 543 C CA . ILE A 1 79 ? -0.617 5.601 -6.379 1.00 95.44 79 ILE A CA 1
ATOM 544 C C . ILE A 1 79 ? 0.655 5.270 -7.163 1.00 95.44 79 ILE A C 1
ATOM 546 O O . ILE A 1 79 ? 1.053 5.981 -8.086 1.00 95.44 79 ILE A O 1
ATOM 550 N N . TRP A 1 80 ? 1.282 4.157 -6.794 1.00 97.44 80 TRP A N 1
ATOM 551 C CA . TRP A 1 80 ? 2.456 3.608 -7.448 1.00 97.44 80 TRP A CA 1
ATOM 552 C C . TRP A 1 80 ? 2.149 3.278 -8.912 1.00 97.44 80 TRP A C 1
ATOM 554 O O . TRP A 1 80 ? 2.956 3.601 -9.784 1.00 97.44 80 TRP A O 1
ATOM 564 N N . GLY A 1 81 ? 0.972 2.706 -9.196 1.00 95.88 81 GLY A N 1
ATOM 565 C CA . GLY A 1 81 ? 0.518 2.386 -10.548 1.00 95.88 81 GLY A CA 1
ATOM 566 C C . GLY A 1 81 ? 0.451 3.621 -11.443 1.00 95.88 81 GLY A C 1
ATOM 567 O O . GLY A 1 81 ? 1.025 3.617 -12.529 1.00 95.88 81 GLY A O 1
ATOM 568 N N . ILE A 1 82 ? -0.146 4.714 -10.958 1.00 95.69 82 ILE A N 1
ATOM 569 C CA . ILE A 1 82 ? -0.177 5.998 -11.676 1.00 95.69 82 ILE A CA 1
ATOM 570 C C . ILE A 1 82 ? 1.249 6.524 -11.906 1.00 95.69 82 ILE A C 1
ATOM 572 O O . ILE A 1 82 ? 1.618 6.846 -13.035 1.00 95.69 82 ILE A O 1
ATOM 576 N N . GLY A 1 83 ? 2.087 6.550 -10.864 1.00 94.00 83 GLY A N 1
ATOM 577 C CA . GLY A 1 83 ? 3.461 7.063 -10.952 1.00 94.00 83 GLY A CA 1
ATOM 578 C C . GLY A 1 83 ? 4.387 6.271 -11.887 1.00 94.00 83 GLY A C 1
ATOM 579 O O . GLY A 1 83 ? 5.360 6.824 -12.405 1.00 94.00 83 GLY A O 1
ATOM 580 N N . ASN A 1 84 ? 4.080 4.994 -12.131 1.00 95.25 84 ASN A N 1
ATOM 581 C CA . ASN A 1 84 ? 4.870 4.090 -12.970 1.00 95.25 84 ASN A CA 1
ATOM 582 C C . ASN A 1 84 ? 4.170 3.703 -14.285 1.00 95.25 84 ASN A C 1
ATOM 584 O O . ASN A 1 84 ? 4.680 2.853 -15.007 1.00 95.25 84 ASN A O 1
ATOM 588 N N . SER A 1 85 ? 3.030 4.325 -14.617 1.00 94.94 85 SER A N 1
ATOM 589 C CA . SER A 1 85 ? 2.228 4.005 -15.817 1.00 94.94 85 SER A CA 1
ATOM 590 C C . SER A 1 85 ? 1.735 2.546 -15.876 1.00 94.94 85 SER A C 1
ATOM 592 O O . SER A 1 85 ? 1.507 1.989 -16.947 1.00 94.94 85 SER A O 1
ATOM 594 N N . VAL A 1 86 ? 1.525 1.929 -14.711 1.00 95.62 86 VAL A N 1
ATOM 595 C CA . VAL A 1 86 ? 1.008 0.565 -14.538 1.00 95.62 86 VAL A CA 1
ATOM 596 C C . VAL A 1 86 ? -0.465 0.641 -14.124 1.00 95.62 86 VAL A C 1
ATOM 598 O O . VAL A 1 86 ? -0.821 0.513 -12.953 1.00 95.62 86 VAL A O 1
ATOM 601 N N . TRP A 1 87 ? -1.345 0.866 -15.103 1.00 93.19 87 TRP A N 1
ATOM 602 C CA . TRP A 1 87 ? -2.783 1.112 -14.891 1.00 93.19 87 TRP A CA 1
ATOM 603 C C . TRP A 1 87 ? -3.548 -0.061 -14.281 1.00 93.19 87 TRP A C 1
ATOM 605 O O . TRP A 1 87 ? -4.552 0.143 -13.602 1.00 93.19 87 TRP A O 1
ATOM 615 N N . VAL A 1 88 ? -3.040 -1.285 -14.443 1.00 90.88 88 VAL A N 1
ATOM 616 C CA . VAL A 1 88 ? -3.577 -2.468 -13.755 1.00 90.88 88 VAL A CA 1
ATOM 617 C C . VAL A 1 88 ? -3.502 -2.321 -12.222 1.00 90.88 88 VAL A C 1
ATOM 619 O O . VAL A 1 88 ? -4.264 -2.961 -11.504 1.00 90.88 88 VAL A O 1
ATOM 622 N N . GLY A 1 89 ? -2.669 -1.398 -11.719 1.00 88.19 89 GLY A N 1
ATOM 623 C CA . GLY A 1 89 ? -2.647 -0.964 -10.323 1.00 88.19 89 GLY A CA 1
ATOM 624 C C . GLY A 1 89 ? -3.978 -0.421 -9.801 1.00 88.19 89 GLY A C 1
ATOM 625 O O . GLY A 1 89 ? -4.261 -0.551 -8.616 1.00 88.19 89 GLY A O 1
ATOM 626 N N . LEU A 1 90 ? -4.838 0.117 -10.671 1.00 90.38 90 LEU A N 1
ATOM 627 C CA . LEU A 1 90 ? -6.161 0.618 -10.285 1.00 90.38 90 LEU A CA 1
ATOM 628 C C . LEU A 1 90 ? -7.148 -0.505 -9.941 1.00 90.38 90 LEU A C 1
ATOM 630 O O . LEU A 1 90 ? -8.064 -0.284 -9.152 1.00 90.38 90 LEU A O 1
ATOM 634 N N . LEU A 1 91 ? -6.943 -1.725 -10.458 1.00 89.12 91 LEU A N 1
ATOM 635 C CA . LEU A 1 91 ? -7.765 -2.884 -10.083 1.00 89.12 91 LEU A CA 1
ATOM 636 C C . LEU A 1 91 ? -7.600 -3.257 -8.603 1.00 89.12 91 LEU A C 1
ATOM 638 O O . LEU A 1 91 ? -8.471 -3.921 -8.044 1.00 89.12 91 LEU A O 1
ATOM 642 N N . ALA A 1 92 ? -6.533 -2.783 -7.949 1.00 88.06 92 ALA A N 1
ATOM 643 C CA . ALA A 1 92 ? -6.339 -2.929 -6.512 1.00 88.06 92 ALA A CA 1
ATOM 644 C C . ALA A 1 92 ? -7.431 -2.244 -5.662 1.00 88.06 92 ALA A C 1
ATOM 646 O O . ALA A 1 92 ? -7.589 -2.578 -4.491 1.00 88.06 92 ALA A O 1
ATOM 647 N N . LEU A 1 93 ? -8.207 -1.320 -6.243 1.00 89.12 93 LEU A N 1
ATOM 648 C CA . LEU A 1 93 ? -9.313 -0.632 -5.566 1.00 89.12 93 LEU A CA 1
ATOM 649 C C . LEU A 1 93 ? -10.600 -1.469 -5.488 1.00 89.12 93 LEU A C 1
ATOM 651 O O . LEU A 1 93 ? -11.497 -1.144 -4.711 1.00 89.12 93 LEU A O 1
ATOM 655 N N . VAL A 1 94 ? -10.715 -2.537 -6.282 1.00 91.69 94 VAL A N 1
ATOM 656 C CA . VAL A 1 94 ? -11.882 -3.427 -6.254 1.00 91.69 94 VAL A CA 1
ATOM 657 C C . VAL A 1 94 ? -11.748 -4.384 -5.062 1.00 91.69 94 VAL A C 1
ATOM 659 O O . VAL A 1 94 ? -10.726 -5.059 -4.961 1.00 91.69 94 VAL A O 1
ATOM 662 N N . PRO A 1 95 ? -12.740 -4.509 -4.161 1.00 85.75 95 PRO A N 1
ATOM 663 C CA . PRO A 1 95 ? -12.656 -5.438 -3.033 1.00 85.75 95 PRO A CA 1
ATOM 664 C C . PRO A 1 95 ? -12.394 -6.886 -3.475 1.00 85.75 95 PRO A C 1
ATOM 666 O O . PRO A 1 95 ? -12.871 -7.312 -4.527 1.00 85.75 95 PRO A O 1
ATOM 669 N N . TYR A 1 96 ? -11.661 -7.649 -2.656 1.00 89.25 96 TYR A N 1
ATOM 670 C CA . TYR A 1 96 ? -11.227 -9.043 -2.889 1.00 89.25 96 TYR A CA 1
ATOM 671 C C . TYR A 1 96 ? -10.274 -9.243 -4.077 1.00 89.25 96 TYR A C 1
ATOM 673 O O . TYR A 1 96 ? -9.165 -9.745 -3.892 1.00 89.25 96 TYR A O 1
ATOM 681 N N . VAL A 1 97 ? -10.658 -8.792 -5.274 1.00 91.56 97 VAL A N 1
ATOM 682 C CA . VAL A 1 97 ? -9.792 -8.742 -6.463 1.00 91.56 97 VAL A CA 1
ATOM 683 C C . VAL A 1 97 ? -8.543 -7.932 -6.155 1.00 91.56 97 VAL A C 1
ATOM 685 O O . VAL A 1 97 ? -7.432 -8.326 -6.502 1.00 91.56 97 VAL A O 1
ATOM 688 N N . GLY A 1 98 ? -8.719 -6.828 -5.438 1.00 92.19 98 GLY A N 1
ATOM 689 C CA . GLY A 1 98 ? -7.658 -5.892 -5.162 1.00 92.19 98 GLY A CA 1
ATOM 690 C C . GLY A 1 98 ? -6.558 -6.472 -4.293 1.00 92.19 98 GLY A C 1
ATOM 691 O O . GLY A 1 98 ? -5.395 -6.229 -4.576 1.00 92.19 98 GLY A O 1
ATOM 692 N N . PHE A 1 99 ? -6.894 -7.336 -3.331 1.00 92.12 99 PHE A N 1
ATOM 693 C CA . PHE A 1 99 ? -5.895 -8.020 -2.509 1.00 92.12 99 PHE A CA 1
ATOM 694 C C . PHE A 1 99 ? -5.008 -8.954 -3.344 1.00 92.12 99 PHE A C 1
ATOM 696 O O . PHE A 1 99 ? -3.782 -8.916 -3.234 1.00 92.12 99 PHE A O 1
ATOM 703 N N . ILE A 1 100 ? -5.618 -9.749 -4.230 1.00 95.00 100 ILE A N 1
ATOM 704 C CA . ILE A 1 100 ? -4.880 -10.610 -5.166 1.00 95.00 100 ILE A CA 1
ATOM 705 C C . ILE A 1 100 ? -4.015 -9.741 -6.085 1.00 95.00 100 ILE A C 1
ATOM 707 O O . ILE A 1 100 ? -2.826 -10.008 -6.258 1.00 95.00 100 ILE A O 1
ATOM 711 N N . MET A 1 101 ? -4.583 -8.661 -6.623 1.00 95.50 101 MET A N 1
ATOM 712 C CA . MET A 1 101 ? -3.866 -7.733 -7.492 1.00 95.50 101 MET A CA 1
ATOM 713 C C . MET A 1 101 ? -2.704 -7.032 -6.788 1.00 95.50 101 MET A C 1
ATOM 715 O O . MET A 1 101 ? -1.656 -6.874 -7.405 1.00 95.50 101 MET A O 1
ATOM 719 N N . SER A 1 102 ? -2.829 -6.673 -5.509 1.00 94.69 102 SER A N 1
ATOM 720 C CA . SER A 1 102 ? -1.729 -6.118 -4.717 1.00 94.69 102 SER A CA 1
ATOM 721 C C . SER A 1 102 ? -0.559 -7.093 -4.656 1.00 94.69 102 SER A C 1
ATOM 723 O O . SER A 1 102 ? 0.574 -6.684 -4.892 1.00 94.69 102 SER A O 1
ATOM 725 N N . ILE A 1 103 ? -0.810 -8.386 -4.419 1.00 96.19 103 ILE A N 1
ATOM 726 C CA . ILE A 1 103 ? 0.244 -9.415 -4.413 1.00 96.19 103 ILE A CA 1
ATOM 727 C C . ILE A 1 103 ? 0.895 -9.526 -5.796 1.00 96.19 103 ILE A C 1
ATOM 729 O O . ILE A 1 103 ? 2.122 -9.526 -5.902 1.00 96.19 103 ILE A O 1
ATOM 733 N N . VAL A 1 104 ? 0.094 -9.573 -6.865 1.00 96.56 104 VAL A N 1
ATOM 734 C CA . VAL A 1 104 ? 0.609 -9.638 -8.242 1.00 96.56 104 VAL A CA 1
ATOM 735 C C . VAL A 1 104 ? 1.464 -8.412 -8.569 1.00 96.56 104 VAL A C 1
ATOM 737 O O . VAL A 1 104 ? 2.539 -8.561 -9.146 1.00 96.56 104 VAL A O 1
ATOM 740 N N . LEU A 1 105 ? 1.042 -7.215 -8.158 1.00 96.88 105 LEU A N 1
ATOM 741 C CA . LEU A 1 105 ? 1.823 -5.981 -8.277 1.00 96.88 105 LEU A CA 1
ATOM 742 C C . LEU A 1 105 ? 3.104 -6.037 -7.442 1.00 96.88 105 LEU A C 1
ATOM 744 O O . LEU A 1 105 ? 4.143 -5.578 -7.902 1.00 96.88 105 LEU A O 1
ATOM 748 N N . GLY A 1 106 ? 3.069 -6.644 -6.259 1.00 96.56 106 GLY A N 1
ATOM 749 C CA . GLY A 1 106 ? 4.265 -6.887 -5.461 1.00 96.56 106 GLY A CA 1
ATOM 750 C C . GLY A 1 106 ? 5.296 -7.732 -6.213 1.00 96.56 106 GLY A C 1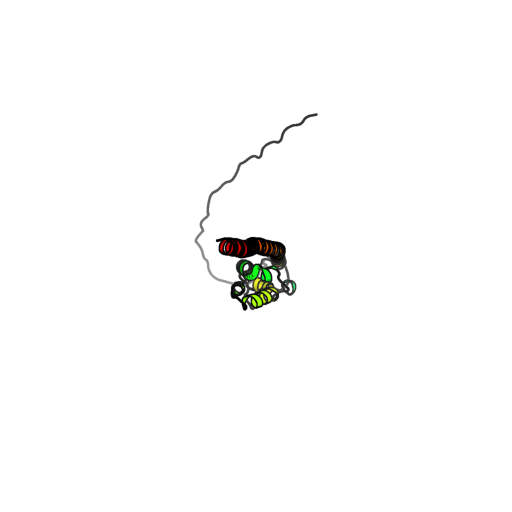
ATOM 751 O O . GLY A 1 106 ? 6.470 -7.380 -6.228 1.00 96.56 106 GLY A O 1
ATOM 752 N N . ILE A 1 107 ? 4.869 -8.796 -6.899 1.00 97.06 107 ILE A N 1
ATOM 753 C CA . ILE A 1 107 ? 5.768 -9.721 -7.614 1.00 97.06 107 ILE A CA 1
ATOM 754 C C . ILE A 1 107 ? 6.207 -9.168 -8.978 1.00 97.06 107 ILE A C 1
ATOM 756 O O . ILE A 1 107 ? 7.390 -9.197 -9.308 1.00 97.06 107 ILE A O 1
ATOM 760 N N . LYS A 1 108 ? 5.255 -8.695 -9.793 1.00 96.00 108 LYS A N 1
ATOM 761 C CA . LYS A 1 108 ? 5.464 -8.318 -11.204 1.00 96.00 108 LYS A CA 1
ATOM 762 C C . LYS A 1 108 ? 5.485 -6.815 -11.453 1.00 96.00 108 LYS A C 1
ATOM 764 O O . LYS A 1 108 ? 5.805 -6.396 -12.562 1.00 96.00 108 LYS A O 1
ATOM 769 N N . GLY A 1 109 ? 5.170 -5.991 -10.456 1.00 96.12 109 GLY A N 1
ATOM 770 C CA . GLY A 1 109 ? 5.046 -4.544 -10.624 1.00 96.12 109 GLY A CA 1
ATOM 771 C C . GLY A 1 109 ? 6.303 -3.923 -11.217 1.00 96.12 109 GLY A C 1
ATOM 772 O O . GLY A 1 109 ? 6.212 -3.193 -12.197 1.00 96.12 109 GLY A O 1
ATOM 773 N N . ARG A 1 110 ? 7.495 -4.272 -10.723 1.00 96.81 110 ARG A N 1
ATOM 774 C CA . ARG A 1 110 ? 8.745 -3.717 -11.272 1.00 96.81 110 ARG A CA 1
ATOM 775 C C . ARG A 1 110 ? 8.951 -4.052 -12.750 1.00 96.81 110 ARG A C 1
ATOM 777 O O . ARG A 1 110 ? 9.394 -3.192 -13.505 1.00 96.81 110 ARG A O 1
ATOM 784 N N . GLU A 1 111 ? 8.582 -5.259 -13.174 1.00 96.19 111 GLU A N 1
ATOM 785 C CA . GLU A 1 111 ? 8.640 -5.660 -14.584 1.00 96.19 111 GLU A CA 1
ATOM 786 C C . GLU A 1 111 ? 7.673 -4.821 -15.424 1.00 96.19 111 GLU A C 1
ATOM 788 O O . GLU A 1 111 ? 8.061 -4.259 -16.445 1.00 96.19 111 GLU A O 1
ATOM 793 N N . TRP A 1 112 ? 6.432 -4.668 -14.959 1.00 96.81 112 TRP A N 1
ATOM 794 C CA . TRP A 1 112 ? 5.437 -3.841 -15.638 1.00 96.81 112 TRP A CA 1
ATOM 795 C C . TRP A 1 112 ? 5.842 -2.367 -15.692 1.00 96.81 112 TRP A C 1
ATOM 797 O O . TRP A 1 112 ? 5.659 -1.729 -16.722 1.00 96.81 112 TRP A O 1
ATOM 807 N N . ALA A 1 113 ? 6.451 -1.831 -14.636 1.00 96.38 113 ALA A N 1
ATOM 808 C CA . ALA A 1 113 ? 6.952 -0.457 -14.596 1.00 96.38 113 ALA A CA 1
ATOM 809 C C . ALA A 1 113 ? 8.136 -0.231 -15.549 1.00 96.38 113 ALA A C 1
ATOM 811 O O . ALA A 1 113 ? 8.275 0.850 -16.125 1.00 96.38 113 ALA A O 1
ATOM 812 N N . TRP A 1 114 ? 8.990 -1.242 -15.729 1.00 96.62 114 TRP A N 1
ATOM 813 C CA . TRP A 1 114 ? 10.061 -1.216 -16.726 1.00 96.62 114 TRP A CA 1
ATOM 814 C C . TRP A 1 114 ? 9.506 -1.215 -18.150 1.00 96.62 114 TRP A C 1
ATOM 816 O O . TRP A 1 114 ? 9.964 -0.464 -19.006 1.00 96.62 114 TRP A O 1
ATOM 826 N N . GLN A 1 115 ? 8.492 -2.041 -18.397 1.00 95.69 115 GLN A N 1
ATOM 827 C CA . GLN A 1 115 ? 7.840 -2.178 -19.698 1.00 95.69 115 GLN A CA 1
ATOM 828 C C . GLN A 1 115 ? 6.992 -0.956 -20.075 1.00 95.69 115 GLN A C 1
ATOM 830 O O . GLN A 1 115 ? 6.922 -0.600 -21.249 1.00 95.69 115 GLN A O 1
ATOM 835 N N . ALA A 1 116 ? 6.354 -0.313 -19.094 1.00 94.44 116 ALA A N 1
ATOM 836 C CA . ALA A 1 116 ? 5.380 0.754 -19.317 1.00 94.44 116 ALA A CA 1
ATOM 837 C C . ALA A 1 116 ? 5.996 2.136 -19.572 1.00 94.44 116 ALA A C 1
ATOM 839 O O . ALA A 1 116 ? 5.354 2.981 -20.192 1.00 94.44 116 ALA A O 1
ATOM 840 N N . LYS A 1 117 ? 7.215 2.392 -19.086 1.00 92.50 117 LYS A N 1
ATOM 841 C CA . LYS A 1 117 ? 7.845 3.716 -19.137 1.00 92.50 117 LYS A CA 1
ATOM 842 C C . LYS A 1 117 ? 9.307 3.618 -19.558 1.00 92.50 117 LYS A C 1
ATOM 844 O O . LYS A 1 117 ? 10.005 2.700 -19.143 1.00 92.50 117 LYS A O 1
ATOM 849 N N . HIS A 1 118 ? 9.766 4.590 -20.344 1.00 94.00 118 HIS A N 1
ATOM 850 C CA . HIS A 1 118 ? 11.182 4.734 -20.666 1.00 94.00 118 HIS A CA 1
ATOM 851 C C . HIS A 1 118 ? 11.976 5.272 -19.463 1.00 94.00 118 HIS A C 1
ATOM 853 O O . HIS A 1 118 ? 11.566 6.235 -18.808 1.00 94.00 118 HIS A O 1
ATOM 859 N N . TRP A 1 119 ? 13.112 4.646 -19.184 1.00 93.44 119 TRP A N 1
ATOM 860 C CA . TRP A 1 119 ? 14.066 4.989 -18.130 1.00 93.44 119 TRP A CA 1
ATOM 861 C C . TRP A 1 119 ? 15.425 5.209 -18.776 1.00 93.44 119 TRP A C 1
ATOM 863 O O . TRP A 1 119 ? 15.756 4.475 -19.688 1.00 93.44 119 TRP A O 1
ATOM 873 N N . GLU A 1 120 ? 16.244 6.142 -18.300 1.00 91.56 120 GLU A N 1
ATOM 874 C CA . GLU A 1 120 ? 17.572 6.400 -18.887 1.00 91.56 120 GLU A CA 1
ATOM 875 C C . GLU A 1 120 ? 18.546 5.243 -18.614 1.00 91.56 120 GLU A C 1
ATOM 877 O O . GLU A 1 120 ? 19.399 4.906 -19.433 1.00 91.56 120 GLU A O 1
ATOM 882 N N . SER A 1 121 ? 18.407 4.596 -17.451 1.00 93.00 121 SER A N 1
ATOM 883 C CA . SER A 1 121 ? 19.227 3.451 -17.054 1.00 93.00 121 SER A CA 1
ATOM 884 C C . SER A 1 121 ? 18.534 2.556 -16.024 1.00 93.00 121 SER A C 1
ATOM 886 O O . SER A 1 121 ? 17.630 2.979 -15.294 1.00 93.00 121 SER A O 1
ATOM 888 N N . VAL A 1 122 ? 19.019 1.315 -15.902 1.00 93.56 122 VAL A N 1
ATOM 889 C CA . VAL A 1 122 ? 18.607 0.375 -14.841 1.00 93.56 122 VAL A CA 1
ATOM 890 C C . VAL A 1 122 ? 18.843 0.975 -13.450 1.00 93.56 122 VAL A C 1
ATOM 892 O O . VAL A 1 122 ? 18.035 0.800 -12.539 1.00 93.56 122 VAL A O 1
ATOM 895 N N . GLU A 1 123 ? 19.918 1.742 -13.275 1.00 94.38 123 GLU A N 1
ATOM 896 C CA . GLU A 1 123 ? 20.246 2.364 -11.995 1.00 94.38 123 GLU A CA 1
ATOM 897 C C . GLU A 1 123 ? 19.251 3.475 -11.621 1.00 94.38 123 GLU A C 1
ATOM 899 O O . GLU A 1 123 ? 18.803 3.547 -10.473 1.00 94.38 123 GLU A O 1
ATOM 904 N N . GLN A 1 124 ? 18.845 4.308 -12.589 1.00 94.94 124 GLN A N 1
ATOM 905 C CA . GLN A 1 124 ? 17.818 5.334 -12.382 1.00 94.94 124 GLN A CA 1
ATOM 906 C C . GLN A 1 124 ? 16.475 4.699 -11.990 1.00 94.94 124 GLN A C 1
ATOM 908 O O . GLN A 1 124 ? 15.800 5.176 -11.067 1.00 94.94 124 GLN A O 1
ATOM 913 N N . PHE A 1 125 ? 16.116 3.593 -12.646 1.00 95.50 125 PHE A N 1
ATOM 914 C CA . PHE A 1 125 ? 14.932 2.817 -12.303 1.00 95.50 125 PHE A CA 1
ATOM 915 C C . PHE A 1 125 ? 15.010 2.285 -10.868 1.00 95.50 125 PHE A C 1
ATOM 917 O O . PHE A 1 125 ? 14.117 2.554 -10.064 1.00 95.50 125 PHE A O 1
ATOM 924 N N . LYS A 1 126 ? 16.106 1.607 -10.501 1.00 95.75 126 LYS A N 1
ATOM 925 C CA . LYS A 1 126 ? 16.302 1.027 -9.159 1.00 95.75 126 LYS A CA 1
ATOM 926 C C . LYS A 1 126 ? 16.253 2.084 -8.059 1.00 95.75 126 LYS A C 1
ATOM 928 O O . LYS A 1 126 ? 15.589 1.871 -7.049 1.00 95.75 126 LYS A O 1
ATOM 933 N N . LYS A 1 127 ? 16.878 3.249 -8.266 1.00 96.62 127 LYS A N 1
ATOM 934 C CA . LYS A 1 127 ? 16.802 4.386 -7.328 1.00 96.62 127 LYS A CA 1
ATOM 935 C C . LYS A 1 127 ? 15.363 4.858 -7.123 1.00 96.62 127 LYS A C 1
ATOM 937 O O . LYS A 1 127 ? 14.973 5.177 -6.001 1.00 96.62 127 LYS A O 1
ATOM 942 N N . THR A 1 128 ? 14.566 4.887 -8.187 1.00 96.25 128 THR A N 1
ATOM 943 C CA . THR A 1 128 ? 13.155 5.282 -8.111 1.00 96.25 128 THR A CA 1
ATOM 944 C C . THR A 1 128 ? 12.310 4.217 -7.413 1.00 96.25 128 THR A C 1
ATOM 946 O O . THR A 1 128 ? 11.549 4.553 -6.508 1.00 96.25 128 THR A O 1
ATOM 949 N N . GLN A 1 129 ? 12.487 2.936 -7.755 1.00 96.94 129 GLN A N 1
ATOM 950 C CA . GLN A 1 129 ? 11.786 1.837 -7.081 1.00 96.94 129 GLN A CA 1
ATOM 951 C C . GLN A 1 129 ? 12.139 1.758 -5.594 1.00 96.94 129 GLN A C 1
ATOM 953 O O . GLN A 1 129 ? 11.252 1.566 -4.772 1.00 96.94 129 GLN A O 1
ATOM 958 N N . HIS A 1 130 ? 13.396 2.003 -5.221 1.00 96.81 130 HIS A N 1
ATOM 959 C CA . HIS A 1 130 ? 13.803 2.012 -3.818 1.00 96.81 130 HIS A CA 1
ATOM 960 C C . HIS A 1 130 ? 13.081 3.096 -3.006 1.00 96.81 130 HIS A C 1
ATOM 962 O O . HIS A 1 130 ? 12.642 2.838 -1.889 1.00 96.81 130 HIS A O 1
ATOM 968 N N . LYS A 1 131 ? 12.890 4.295 -3.577 1.00 97.62 131 LYS A N 1
ATOM 969 C CA . LYS A 1 131 ? 12.080 5.347 -2.940 1.00 97.62 131 LYS A CA 1
ATOM 970 C C . LYS A 1 131 ? 10.636 4.892 -2.761 1.00 97.62 131 LYS A C 1
ATOM 972 O O . LYS A 1 131 ? 10.078 5.072 -1.686 1.00 97.62 131 LYS A O 1
ATOM 977 N N . TRP A 1 132 ? 10.042 4.293 -3.791 1.00 97.81 132 TRP A N 1
ATOM 978 C CA . TRP A 1 132 ? 8.683 3.758 -3.713 1.00 97.81 132 TRP A CA 1
ATOM 979 C C . TRP A 1 132 ? 8.531 2.683 -2.641 1.00 97.81 132 TRP A C 1
ATOM 981 O O . TRP A 1 132 ? 7.559 2.707 -1.890 1.00 97.81 132 TRP A O 1
ATOM 991 N N . ASP A 1 133 ? 9.495 1.772 -2.541 1.00 97.62 133 ASP A N 1
ATOM 992 C CA . ASP A 1 133 ? 9.486 0.722 -1.529 1.00 97.62 133 ASP A CA 1
ATOM 993 C C . ASP 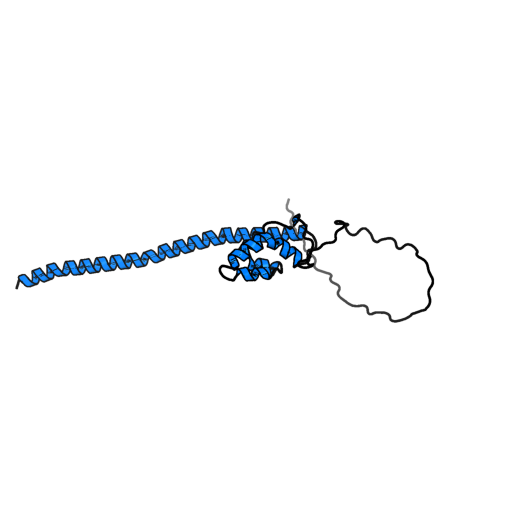A 1 133 ? 9.636 1.290 -0.120 1.00 97.62 133 ASP A C 1
ATOM 995 O O . ASP A 1 133 ? 8.891 0.900 0.777 1.00 97.62 133 ASP A O 1
ATOM 999 N N . LEU A 1 134 ? 10.538 2.258 0.060 1.00 97.50 134 LEU A N 1
ATOM 1000 C CA . LEU A 1 134 ? 10.714 2.958 1.327 1.00 97.50 134 LEU A CA 1
ATOM 1001 C C . LEU A 1 134 ? 9.418 3.655 1.759 1.00 97.50 134 LEU A C 1
ATOM 1003 O O . LEU A 1 134 ? 8.966 3.454 2.883 1.00 97.50 134 LEU A O 1
ATOM 1007 N N . TRP A 1 135 ? 8.789 4.429 0.869 1.00 96.81 135 TRP A N 1
ATOM 1008 C CA . TRP A 1 135 ? 7.518 5.095 1.165 1.00 96.81 135 TRP A CA 1
ATOM 1009 C C . TRP A 1 135 ? 6.395 4.099 1.454 1.00 96.81 135 TRP A C 1
ATOM 1011 O O . TRP A 1 135 ? 5.631 4.314 2.392 1.00 96.81 135 TRP A O 1
ATOM 1021 N N . GLY A 1 136 ? 6.315 2.996 0.703 1.00 95.62 136 GLY A N 1
ATOM 1022 C CA . GLY A 1 136 ? 5.339 1.935 0.954 1.00 95.62 136 GLY A CA 1
ATOM 1023 C C . GLY A 1 136 ? 5.469 1.351 2.359 1.00 95.62 136 GLY A C 1
ATOM 1024 O O . GLY A 1 136 ? 4.474 1.222 3.067 1.00 95.62 136 GLY A O 1
ATOM 1025 N N . ILE A 1 137 ? 6.698 1.078 2.800 1.00 97.44 137 ILE A N 1
ATOM 1026 C CA . ILE A 1 137 ? 6.973 0.574 4.150 1.00 97.44 137 ILE A CA 1
ATOM 1027 C C . ILE A 1 137 ? 6.652 1.635 5.212 1.00 97.44 137 ILE A C 1
ATOM 1029 O O . ILE A 1 137 ? 5.970 1.326 6.187 1.00 97.44 137 ILE A O 1
ATOM 1033 N N . ILE A 1 138 ? 7.098 2.883 5.028 1.00 97.50 138 ILE A N 1
ATOM 1034 C CA . ILE A 1 138 ? 6.857 3.978 5.983 1.00 97.50 138 ILE A CA 1
ATOM 1035 C C . ILE A 1 138 ? 5.358 4.186 6.206 1.00 97.50 138 ILE A C 1
ATOM 1037 O O . ILE A 1 138 ? 4.921 4.286 7.351 1.00 97.50 138 ILE A O 1
ATOM 1041 N N . VAL A 1 139 ? 4.562 4.218 5.133 1.00 96.00 139 VAL A N 1
ATOM 1042 C CA . VAL A 1 139 ? 3.109 4.398 5.235 1.00 96.00 139 VAL A CA 1
ATOM 1043 C C . VAL A 1 139 ? 2.490 3.297 6.086 1.00 96.00 139 VAL A C 1
ATOM 1045 O O . VAL A 1 139 ? 1.697 3.599 6.968 1.00 96.00 139 VAL A O 1
ATOM 1048 N N . VAL A 1 140 ? 2.879 2.038 5.890 1.00 95.19 140 VAL A N 1
ATOM 1049 C CA . VAL A 1 140 ? 2.360 0.914 6.683 1.00 95.19 140 VAL A CA 1
ATOM 1050 C C . VAL A 1 140 ? 2.782 1.013 8.147 1.00 95.19 140 VAL A C 1
ATOM 1052 O O . VAL A 1 140 ? 1.946 0.839 9.034 1.00 95.19 140 VAL A O 1
ATOM 1055 N N . LEU A 1 141 ? 4.052 1.339 8.404 1.00 97.19 141 LEU A N 1
ATOM 1056 C CA . LEU A 1 141 ? 4.593 1.480 9.757 1.00 97.19 141 LEU A CA 1
ATOM 1057 C C . LEU A 1 141 ? 3.948 2.621 10.549 1.00 97.19 141 LEU A C 1
ATOM 1059 O O . LEU A 1 141 ? 3.917 2.548 11.771 1.00 97.19 141 LEU A O 1
ATOM 1063 N N . VAL A 1 142 ? 3.429 3.653 9.882 1.00 97.44 142 VAL A N 1
ATOM 1064 C CA . VAL A 1 142 ? 2.715 4.761 10.534 1.00 97.44 142 VAL A CA 1
ATOM 1065 C C . VAL A 1 142 ? 1.212 4.496 10.598 1.00 97.44 142 VAL A C 1
ATOM 1067 O O . VAL A 1 142 ? 0.592 4.683 11.642 1.00 97.44 142 VAL A O 1
ATOM 1070 N N . LEU A 1 143 ? 0.608 4.043 9.500 1.00 95.94 143 LEU A N 1
ATOM 1071 C CA . LEU A 1 143 ? -0.841 3.915 9.383 1.00 95.94 143 LEU A CA 1
ATOM 1072 C C . LEU A 1 143 ? -1.388 2.803 10.280 1.00 95.94 143 LEU A C 1
ATOM 1074 O O . LEU A 1 143 ? -2.364 3.039 10.981 1.00 95.94 143 LEU A O 1
ATOM 1078 N N . ILE A 1 144 ? -0.749 1.627 10.318 1.00 96.12 144 ILE A N 1
ATOM 1079 C CA . ILE A 1 144 ? -1.205 0.506 11.155 1.00 96.12 144 ILE A CA 1
ATOM 1080 C C . ILE A 1 144 ? -1.307 0.894 12.641 1.00 96.12 144 ILE A C 1
ATOM 1082 O O . ILE A 1 144 ? -2.395 0.738 13.202 1.00 96.12 144 ILE A O 1
ATOM 1086 N N . PRO A 1 145 ? -0.253 1.407 13.310 1.00 97.75 145 PRO A N 1
ATOM 1087 C CA . PRO A 1 145 ? -0.358 1.746 14.727 1.00 97.75 145 PRO A CA 1
ATOM 1088 C C . PRO A 1 145 ? -1.343 2.886 14.981 1.00 97.75 145 PRO A C 1
ATOM 1090 O O . PRO A 1 145 ? -2.063 2.839 15.975 1.00 97.75 145 PRO A O 1
ATOM 1093 N N . VAL A 1 146 ? -1.439 3.872 14.081 1.00 98.06 146 VAL A N 1
ATOM 1094 C CA . VAL A 1 146 ? -2.434 4.950 14.193 1.00 98.06 146 VAL A CA 1
ATOM 1095 C C . VAL A 1 146 ? -3.853 4.390 14.107 1.00 98.06 146 VAL A C 1
ATOM 1097 O O . VAL A 1 146 ? -4.685 4.705 14.956 1.00 98.06 146 VAL A O 1
ATOM 1100 N N . THR A 1 147 ? -4.139 3.519 13.138 1.00 97.25 147 THR A N 1
ATOM 1101 C CA . THR A 1 147 ? -5.447 2.866 13.014 1.00 97.25 147 THR A CA 1
ATOM 1102 C C . THR A 1 147 ? -5.766 2.026 14.249 1.00 97.25 147 THR A C 1
ATOM 1104 O O . THR A 1 147 ? -6.867 2.139 14.781 1.00 97.25 147 THR A O 1
ATOM 1107 N N . ILE A 1 148 ? -4.813 1.239 14.757 1.00 97.94 148 ILE A N 1
ATOM 1108 C CA . ILE A 1 148 ? -4.999 0.448 15.984 1.00 97.94 148 ILE A CA 1
ATOM 1109 C C . ILE A 1 148 ? -5.291 1.361 17.182 1.00 97.94 148 ILE A C 1
ATOM 1111 O O . ILE A 1 148 ? -6.241 1.107 17.920 1.00 97.94 148 ILE A O 1
ATOM 1115 N N . ALA A 1 149 ? -4.530 2.443 17.360 1.00 97.81 149 ALA A N 1
ATOM 1116 C CA . ALA A 1 149 ? -4.742 3.396 18.446 1.00 97.81 149 ALA A CA 1
ATOM 1117 C C . ALA A 1 149 ? -6.136 4.040 18.378 1.00 97.81 149 ALA A C 1
ATOM 1119 O O . ALA A 1 149 ? -6.828 4.116 19.392 1.00 97.81 149 ALA A O 1
ATOM 1120 N N . ILE A 1 150 ? -6.585 4.439 17.185 1.00 97.75 150 ILE A N 1
ATOM 1121 C CA . ILE A 1 150 ? -7.931 4.986 16.972 1.00 97.75 150 ILE A CA 1
ATOM 1122 C C . ILE A 1 150 ? -9.004 3.949 17.320 1.00 97.75 150 ILE A C 1
ATOM 1124 O O . ILE A 1 150 ? -9.956 4.280 18.024 1.00 97.75 150 ILE A O 1
ATOM 1128 N N . LEU A 1 151 ? -8.852 2.694 16.883 1.00 97.06 151 LEU A N 1
ATOM 1129 C CA . LEU A 1 151 ? -9.802 1.627 17.213 1.00 97.06 151 LEU A CA 1
ATOM 1130 C C . LEU A 1 151 ? -9.882 1.387 18.727 1.00 97.06 151 LEU A C 1
ATOM 1132 O O . LEU A 1 151 ? -10.980 1.263 19.262 1.00 97.06 151 LEU A O 1
ATOM 1136 N N . ILE A 1 152 ? -8.746 1.395 19.431 1.00 96.19 152 ILE A N 1
ATOM 1137 C CA . ILE A 1 152 ? -8.707 1.281 20.896 1.00 96.19 152 ILE A CA 1
ATOM 1138 C C . ILE A 1 152 ? -9.449 2.453 21.552 1.00 96.19 152 ILE A C 1
ATOM 1140 O O . ILE A 1 152 ? -10.273 2.235 22.440 1.00 96.19 152 ILE A O 1
ATOM 1144 N N . ILE A 1 153 ? -9.209 3.688 21.098 1.00 95.69 153 ILE A N 1
ATOM 1145 C CA . ILE A 1 153 ? -9.895 4.880 21.618 1.00 95.69 153 ILE A CA 1
ATOM 1146 C C . ILE A 1 153 ? -11.409 4.775 21.399 1.00 95.69 153 ILE A C 1
ATOM 1148 O O . ILE A 1 153 ? -12.172 5.033 22.329 1.00 95.69 153 ILE A O 1
ATOM 1152 N N . ILE A 1 154 ? -11.855 4.352 20.211 1.00 94.50 154 ILE A N 1
ATOM 1153 C CA . ILE A 1 154 ? -13.280 4.147 19.906 1.00 94.50 154 ILE A CA 1
ATOM 1154 C C . ILE A 1 154 ? -13.899 3.134 20.873 1.00 94.50 154 ILE A C 1
ATOM 1156 O O . ILE A 1 154 ? -14.972 3.392 21.415 1.00 94.50 154 ILE A O 1
ATOM 1160 N N . VAL A 1 155 ? -13.220 2.012 21.133 1.00 93.88 155 VAL A N 1
ATOM 1161 C CA . VAL A 1 155 ? -13.694 0.985 22.073 1.00 93.88 155 VAL A CA 1
ATOM 1162 C C . VAL A 1 155 ? -13.821 1.552 23.490 1.00 93.88 155 VAL A C 1
ATOM 1164 O O . VAL A 1 155 ? -14.869 1.389 24.112 1.00 93.88 155 VAL A O 1
ATOM 1167 N N . ILE A 1 156 ? -12.807 2.269 23.988 1.00 92.19 156 ILE A N 1
ATOM 1168 C CA . ILE A 1 156 ? -12.835 2.889 25.326 1.00 92.19 156 ILE A CA 1
ATOM 1169 C C . ILE A 1 156 ? -14.000 3.883 25.441 1.00 92.19 156 ILE A C 1
ATOM 1171 O O . ILE A 1 156 ? -14.773 3.834 26.399 1.00 92.19 156 ILE A O 1
ATOM 1175 N N . VAL A 1 157 ? -14.163 4.765 24.450 1.00 90.62 157 VAL A N 1
ATOM 1176 C CA . VAL A 1 157 ? -15.233 5.772 24.444 1.00 90.62 157 VAL A CA 1
ATOM 1177 C C . VAL A 1 157 ? -16.615 5.124 24.346 1.00 90.62 157 VAL A C 1
ATOM 1179 O O . VAL A 1 157 ? -17.534 5.597 25.009 1.00 90.62 157 VAL A O 1
ATOM 1182 N N . ALA A 1 158 ? -16.778 4.042 23.579 1.00 87.56 158 ALA A N 1
ATOM 1183 C CA . ALA A 1 158 ? -18.050 3.331 23.438 1.00 87.56 158 ALA A CA 1
ATOM 1184 C C . ALA A 1 158 ? -18.456 2.545 24.700 1.00 87.56 158 ALA A C 1
ATOM 1186 O O . ALA A 1 158 ? -19.649 2.383 24.962 1.00 87.56 158 ALA A O 1
ATOM 1187 N N . ILE A 1 159 ? -17.493 2.093 25.512 1.00 81.44 159 ILE A N 1
ATOM 1188 C CA . ILE A 1 159 ? -17.776 1.414 26.786 1.00 81.44 159 ILE A CA 1
ATOM 1189 C C . ILE A 1 159 ? -18.371 2.396 27.808 1.00 81.44 159 ILE A C 1
ATOM 1191 O O . ILE A 1 159 ? -19.334 2.044 28.490 1.00 81.44 159 ILE A O 1
ATOM 1195 N N . ASN A 1 160 ? -17.874 3.636 27.879 1.00 80.19 160 ASN A N 1
ATOM 1196 C CA . ASN A 1 160 ? -18.326 4.635 28.858 1.00 80.19 160 ASN A CA 1
ATOM 1197 C C . ASN A 1 160 ? -19.862 4.854 28.912 1.00 80.19 160 ASN A C 1
ATOM 1199 O O . ASN A 1 160 ? -20.423 4.770 30.006 1.00 80.19 160 ASN A O 1
ATOM 1203 N N . PRO A 1 161 ? -20.596 5.120 27.809 1.00 81.50 161 PRO A N 1
ATOM 1204 C CA . PRO A 1 161 ? -22.049 5.302 27.859 1.00 81.50 161 PRO A CA 1
ATOM 1205 C C . PRO A 1 161 ? -22.804 4.008 28.187 1.00 81.50 161 PRO A C 1
ATOM 1207 O O . PRO A 1 161 ? -23.807 4.063 28.894 1.00 81.50 161 PRO A O 1
ATOM 1210 N N . ALA A 1 162 ? -22.320 2.845 27.740 1.00 79.06 162 ALA A N 1
ATOM 1211 C CA . ALA A 1 162 ? -22.960 1.564 28.032 1.00 79.06 162 ALA A CA 1
ATOM 1212 C C . ALA A 1 162 ? -22.910 1.219 29.530 1.00 79.06 162 ALA A C 1
ATOM 1214 O O . ALA A 1 162 ? -23.895 0.723 30.073 1.00 79.06 162 ALA A O 1
ATOM 1215 N N . GLN A 1 163 ? -21.798 1.521 30.211 1.00 81.19 163 GLN A N 1
ATOM 1216 C CA . GLN A 1 163 ? -21.694 1.353 31.666 1.00 81.19 163 GLN A CA 1
ATOM 1217 C C . GLN A 1 163 ? -22.649 2.303 32.401 1.00 81.19 163 GLN A C 1
ATOM 1219 O O . GLN A 1 163 ? -23.407 1.867 33.260 1.00 81.19 163 GLN A O 1
ATOM 1224 N N . ARG A 1 164 ? -22.709 3.579 31.992 1.00 83.88 164 ARG A N 1
ATOM 1225 C CA . ARG A 1 164 ? -23.607 4.572 32.611 1.00 83.88 164 ARG A CA 1
ATOM 1226 C C . ARG A 1 164 ? -25.088 4.217 32.482 1.00 83.88 164 ARG A C 1
ATOM 1228 O O . ARG A 1 164 ? -25.856 4.531 33.386 1.00 83.88 164 ARG A O 1
ATOM 1235 N N . ILE A 1 165 ? -25.493 3.590 31.376 1.00 87.81 165 ILE A N 1
ATOM 1236 C CA . ILE A 1 165 ? -26.872 3.116 31.187 1.00 87.81 165 ILE A CA 1
ATOM 1237 C C . ILE A 1 165 ? -27.170 1.954 32.140 1.00 87.81 165 ILE A C 1
ATOM 1239 O O . ILE A 1 165 ? -28.213 1.968 32.784 1.00 87.81 165 ILE A O 1
ATOM 1243 N N . LYS A 1 166 ? -26.244 0.998 32.292 1.00 89.44 166 LYS A N 1
ATOM 1244 C CA . LYS A 1 166 ? -26.403 -0.110 33.248 1.00 89.44 166 LYS A CA 1
ATOM 1245 C C . LYS A 1 166 ? -26.513 0.393 34.685 1.00 89.44 166 LYS A C 1
ATOM 1247 O O . LYS A 1 166 ? -27.470 0.058 35.369 1.00 89.44 166 LYS A O 1
ATOM 1252 N N . GLU A 1 167 ? -25.606 1.276 35.099 1.00 91.81 167 GLU A N 1
ATOM 1253 C CA . GLU A 1 167 ? -25.654 1.904 36.425 1.00 91.81 167 GLU A CA 1
ATOM 1254 C C . GLU A 1 167 ? -26.956 2.692 36.648 1.00 91.81 167 GLU A C 1
ATOM 1256 O O . GLU A 1 167 ? -27.492 2.712 37.754 1.00 91.81 167 GLU A O 1
ATOM 1261 N N . ALA A 1 168 ? -27.476 3.371 35.618 1.00 92.19 168 ALA A N 1
ATOM 1262 C CA . ALA A 1 168 ? -28.746 4.089 35.716 1.00 92.19 168 ALA A CA 1
ATOM 1263 C C . AL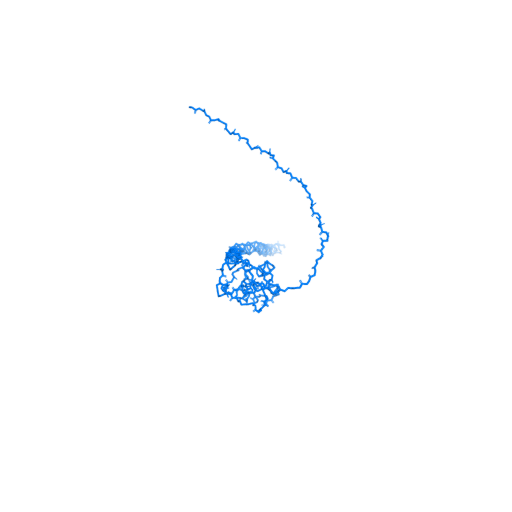A A 1 168 ? -29.930 3.133 35.918 1.00 92.19 168 ALA A C 1
ATOM 1265 O O . ALA A 1 168 ? -30.755 3.387 36.792 1.00 92.19 168 ALA A O 1
ATOM 1266 N N . GLN A 1 169 ? -29.970 2.019 35.183 1.00 94.62 169 GLN A N 1
ATOM 1267 C CA . GLN A 1 169 ? -31.007 0.994 35.325 1.00 94.62 169 GLN A CA 1
ATOM 1268 C C . GLN A 1 169 ? -30.956 0.307 36.693 1.00 94.62 169 GLN A C 1
ATOM 1270 O O . GLN A 1 169 ? -31.990 0.133 37.331 1.00 94.62 169 GLN A O 1
ATOM 1275 N N . GLU A 1 170 ? -29.761 -0.043 37.174 1.00 95.88 170 GLU A N 1
ATOM 1276 C CA . GLU A 1 170 ? -29.580 -0.633 38.504 1.00 95.88 170 GLU A CA 1
ATOM 1277 C C . GLU A 1 170 ? -30.061 0.316 39.608 1.00 95.88 170 GLU A C 1
ATOM 1279 O O . GLU A 1 170 ? -30.726 -0.116 40.548 1.00 95.88 170 GLU A O 1
ATOM 1284 N N . ARG A 1 171 ? -29.786 1.623 39.482 1.00 94.31 171 ARG A N 1
ATOM 1285 C CA . ARG A 1 171 ? -30.314 2.627 40.416 1.00 94.31 171 ARG A CA 1
ATOM 1286 C C . ARG A 1 171 ? -31.837 2.716 40.368 1.00 94.31 171 ARG A C 1
ATOM 1288 O O . ARG A 1 171 ? -32.453 2.787 41.424 1.00 94.31 171 ARG A O 1
ATOM 1295 N N . GLU A 1 172 ? -32.450 2.720 39.186 1.00 94.75 172 GLU A N 1
ATOM 1296 C CA . GLU A 1 172 ? -33.915 2.759 39.057 1.00 94.75 172 GLU A CA 1
ATOM 1297 C C . GLU A 1 172 ? -34.573 1.527 39.692 1.00 94.75 172 GLU A C 1
ATOM 1299 O O . GLU A 1 172 ? -35.497 1.681 40.489 1.00 94.75 172 GLU A O 1
ATOM 1304 N N . GLN A 1 173 ? -34.033 0.329 39.451 1.00 94.69 173 GLN A N 1
ATOM 1305 C CA . GLN A 1 173 ? -34.512 -0.906 40.080 1.00 94.69 173 GLN A CA 1
ATOM 1306 C C . GLN A 1 173 ? -34.389 -0.866 41.608 1.00 94.69 173 GLN A C 1
ATOM 1308 O O . GLN A 1 173 ? -35.324 -1.237 42.314 1.00 94.69 173 GLN A O 1
ATOM 1313 N N . GLN A 1 174 ? -33.265 -0.372 42.136 1.00 94.12 174 GLN A N 1
ATOM 1314 C CA . GLN A 1 174 ? -33.086 -0.198 43.581 1.00 94.12 174 GLN A CA 1
ATOM 1315 C C . GLN A 1 174 ? -34.097 0.795 44.168 1.00 94.12 174 GLN A C 1
ATOM 1317 O O . GLN A 1 174 ? -34.626 0.562 45.253 1.00 94.12 174 GLN A O 1
ATOM 1322 N N . LEU A 1 175 ? -34.398 1.888 43.456 1.00 93.69 175 LEU A N 1
ATOM 1323 C CA . LEU A 1 175 ? -35.393 2.873 43.884 1.00 93.69 175 LEU A CA 1
ATOM 1324 C C . LEU A 1 175 ? -36.814 2.294 43.889 1.00 93.69 175 LEU A C 1
ATOM 1326 O O . LEU A 1 175 ? -37.579 2.580 44.807 1.00 93.69 175 LEU A O 1
ATOM 1330 N N . GLU A 1 176 ? -37.185 1.493 42.890 1.00 93.31 176 GLU A N 1
ATOM 1331 C CA . GLU A 1 176 ? -38.486 0.810 42.846 1.00 93.31 176 GLU A CA 1
ATOM 1332 C C . GLU A 1 176 ? -38.620 -0.217 43.972 1.00 93.31 176 GLU A C 1
ATOM 1334 O O . GLU A 1 176 ? -39.604 -0.204 44.715 1.00 93.31 176 GLU A O 1
ATOM 1339 N N . GLN A 1 177 ? -37.584 -1.031 44.171 1.00 91.69 177 GLN A N 1
ATOM 1340 C CA . GLN A 1 177 ? -37.543 -2.044 45.220 1.00 91.69 177 GLN A CA 1
ATOM 1341 C C . GLN A 1 177 ? -37.520 -1.429 46.627 1.00 91.69 177 GLN A C 1
ATOM 1343 O O . GLN A 1 177 ? -38.010 -2.035 47.573 1.00 91.69 177 GLN A O 1
ATOM 1348 N N . GLN A 1 178 ? -36.993 -0.211 46.780 1.00 90.12 178 GLN A N 1
ATOM 1349 C CA . GLN A 1 178 ? -37.062 0.542 48.032 1.00 90.12 178 GLN A CA 1
ATOM 1350 C C . GLN A 1 178 ? -38.452 1.153 48.275 1.00 90.12 178 GLN A C 1
ATOM 1352 O O . GLN A 1 178 ? -38.872 1.267 49.427 1.00 90.12 178 GLN A O 1
ATOM 1357 N N . LYS A 1 179 ? -39.187 1.527 47.219 1.00 87.69 179 LYS A N 1
ATOM 1358 C CA . LYS A 1 179 ? -40.543 2.087 47.339 1.00 87.69 179 LYS A CA 1
ATOM 1359 C C . LYS A 1 179 ? -41.571 1.048 47.790 1.00 87.69 179 LYS A C 1
ATOM 1361 O O . LYS A 1 179 ? -42.412 1.390 48.617 1.00 87.69 179 LYS A O 1
ATOM 1366 N N . GLU A 1 180 ? -41.504 -0.193 47.302 1.00 85.44 180 GLU A N 1
ATOM 1367 C CA . GLU A 1 180 ? -42.436 -1.273 47.684 1.00 85.44 180 GLU A CA 1
ATOM 1368 C C . GLU A 1 180 ? -42.592 -1.471 49.208 1.00 85.44 180 GLU A C 1
ATOM 1370 O O . GLU A 1 180 ? -43.707 -1.333 49.708 1.00 85.44 180 GLU A O 1
ATOM 1375 N N . PRO A 1 181 ? -41.534 -1.738 49.996 1.00 76.31 181 PRO A N 1
ATOM 1376 C CA . PRO A 1 181 ? -41.665 -2.003 51.428 1.00 76.31 181 PRO A CA 1
ATOM 1377 C C . PRO A 1 181 ? -42.129 -0.777 52.225 1.00 76.31 181 PRO A C 1
ATOM 1379 O O . PRO A 1 181 ? -42.803 -0.933 53.243 1.00 76.31 181 PRO A O 1
ATOM 1382 N N . SER A 1 182 ? -41.803 0.443 51.779 1.00 71.81 182 SER A N 1
ATOM 1383 C CA . SER A 1 182 ? -42.301 1.674 52.404 1.00 71.81 182 SER A CA 1
ATOM 1384 C C . SER A 1 182 ? -43.791 1.893 52.143 1.00 71.81 182 SER A C 1
ATOM 1386 O O . SER A 1 182 ? -44.511 2.249 53.071 1.00 71.81 182 SER A O 1
ATOM 1388 N N . GLN A 1 183 ? -44.260 1.643 50.916 1.00 69.12 183 GLN A N 1
ATOM 1389 C CA . GLN A 1 183 ? -45.680 1.743 50.557 1.00 69.12 183 GLN A CA 1
ATOM 1390 C C . GLN A 1 183 ? -46.514 0.665 51.254 1.00 69.12 183 GLN A C 1
ATOM 1392 O O . GLN A 1 183 ? -47.561 0.957 51.819 1.00 69.12 183 GLN A O 1
ATOM 1397 N N . VAL A 1 184 ? -46.016 -0.573 51.285 1.00 70.31 184 VAL A N 1
ATOM 1398 C CA . VAL A 1 184 ? -46.677 -1.695 51.959 1.00 70.31 184 VAL A CA 1
ATOM 1399 C C . VAL A 1 184 ? -46.813 -1.426 53.459 1.00 70.31 184 VAL A C 1
ATOM 1401 O O . VAL A 1 184 ? -47.882 -1.636 54.017 1.00 70.31 184 VAL A O 1
ATOM 1404 N N . LYS A 1 185 ? -45.771 -0.899 54.1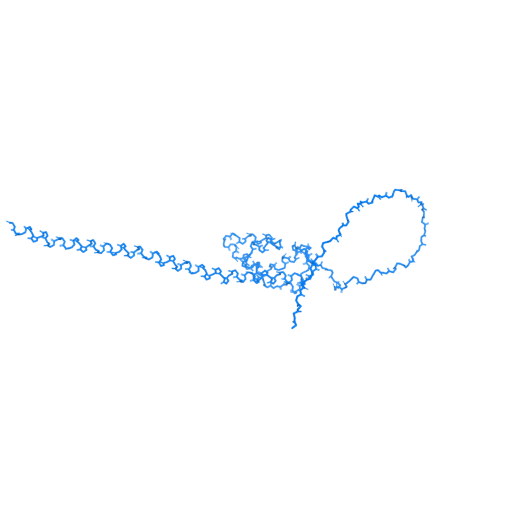14 1.00 66.69 185 LYS A N 1
ATOM 1405 C CA . LYS A 1 185 ? -45.838 -0.539 55.537 1.00 66.69 185 LYS A CA 1
ATOM 1406 C C . LYS A 1 185 ? -46.847 0.580 55.811 1.00 66.69 185 LYS A C 1
ATOM 1408 O O . LYS A 1 185 ? -47.615 0.472 56.754 1.00 66.69 185 LYS A O 1
ATOM 1413 N N . PHE A 1 186 ? -46.885 1.605 54.961 1.00 68.44 186 PHE A N 1
ATOM 1414 C CA . PHE A 1 186 ? -47.841 2.707 55.090 1.00 68.44 186 PHE A CA 1
ATOM 1415 C C . PHE A 1 186 ? -49.299 2.249 54.893 1.00 68.44 186 PHE A C 1
ATOM 1417 O O . PHE A 1 186 ? -50.191 2.751 55.561 1.00 68.44 186 PHE A O 1
ATOM 1424 N N . GLN A 1 187 ? -49.537 1.255 54.031 1.00 71.81 187 GLN A N 1
ATOM 1425 C CA . GLN A 1 187 ? -50.863 0.680 53.769 1.00 71.81 187 GLN A CA 1
ATOM 1426 C C . GLN A 1 187 ? -51.413 -0.175 54.929 1.00 71.81 187 GLN A C 1
ATOM 1428 O O . GLN A 1 187 ? -52.618 -0.405 54.983 1.00 71.81 187 GLN A O 1
ATOM 1433 N N . PHE A 1 188 ? -50.556 -0.681 55.823 1.00 68.50 188 PHE A N 1
ATOM 1434 C CA . PHE A 1 188 ? -50.959 -1.515 56.966 1.00 68.50 188 PHE A CA 1
ATOM 1435 C C . PHE A 1 188 ? -51.126 -0.739 58.283 1.00 68.50 188 PHE A C 1
ATOM 1437 O O . PHE A 1 188 ? -51.580 -1.327 59.263 1.00 68.50 188 PHE A O 1
ATOM 1444 N N . ASP A 1 189 ? -50.755 0.544 58.308 1.00 68.94 189 ASP A N 1
ATOM 1445 C CA . ASP A 1 189 ? -50.815 1.405 59.497 1.00 68.94 189 ASP A CA 1
ATOM 1446 C C . ASP A 1 189 ? -52.081 2.318 59.530 1.00 68.94 189 ASP A C 1
ATOM 1448 O O . ASP A 1 189 ? -52.228 3.104 60.468 1.00 68.94 189 ASP A O 1
ATOM 1452 N N . GLU A 1 190 ? -53.003 2.204 58.555 1.00 62.44 190 GLU A N 1
ATOM 1453 C CA . GLU A 1 190 ? -54.371 2.793 58.554 1.00 62.44 190 GLU A CA 1
ATOM 1454 C C . GLU A 1 190 ? -55.449 1.772 58.959 1.00 62.44 190 GLU A C 1
ATOM 1456 O O . GLU A 1 190 ? -56.387 2.172 59.690 1.00 62.44 190 GLU A O 1
#

pLDDT: mean 79.44, std 21.55, range [30.25, 98.06]

Foldseek 3Di:
DDDDDDDDDDDDDDDDDDDDDDDDDDDDDDDDDDDDDDDDDDDDDPPDPPPQQFQQAPPTDDDPLLFAFFLLCLQVQCVLCVVLVNNLSVLLPDPPSNNVSSVVCRGCVSVRSRHRDDDPDPVRSVVVSVVSRVVSVVCCVPVVVVVVVVVVVVVVVVVVVVVVVVVVVVVVVVVVVVVVVVVVVVVVVD